Protein AF-0000000087407465 (afdb_homodimer)

Secondary structure (DSSP, 8-state):
---------EEEEEETTEEEEEETTT--EEEEE-HHHHHHHHHHHH---HHHHHHHHHHHHHHHHHHHHHHHH-SSSS--HHHHHHHHHHS-------/---------EEEEEETTEEEEEETTT--EEEEE-HHHHHHHHHHHH---HHHHHHHHHHHHHHHHHHHHHHHH-SSSS--HHHHHHHHHHS-------

Sequence (196 aa):
MIIMKEEKEFRLVLEGGNLKIVNCKTQETVCSFTIDELAEMIEFRYATPWNKSKDILEKLTYVLRDIEDAYKSSKDVFPNKEDIMREVKLRMHGSRKEMIIMKEEKEFRLVLEGGNLKIVNCKTQETVCSFTIDELAEMIEFRYATPWNKSKDILEKLTYVLRDIEDAYKSSKDVFPNKEDIMREVKLRMHGSRKE

Foldseek 3Di:
DPPPPPPFDWDWDDDPQKTFIAGPVVRDTPDIGHLQRVLVVCCVVPVDDSVVSSVVSVVVSVLVVQLVVLCVPDPDVDDDPVSSVVSSVPPPPPPPDD/DPPPPPPFDWDWDDDPQWTFIAGPPVRDTPDIGHLQRVLVVCCVVPVDDSVVSSVVSVVVSVLVVQLVVLCVPDPDVDDDPVSSVVSSVPPPPPPPDD

Solvent-accessible surface area (backbone atoms only — not comparable to full-atom values): 11114 Å² total; per-residue (Å²): 130,83,72,69,72,71,79,77,52,64,44,42,32,55,57,94,66,24,43,29,36,26,30,64,84,79,68,42,75,62,40,75,40,48,53,66,55,52,15,45,41,43,20,60,48,64,72,40,59,43,70,62,38,34,53,48,51,51,50,46,42,51,51,50,50,40,48,50,50,46,55,64,68,40,88,47,93,68,56,55,63,69,58,44,49,49,51,45,38,58,47,64,78,64,70,75,77,130,129,83,72,69,72,70,80,76,54,65,44,41,32,54,56,94,65,23,44,29,37,27,31,63,86,78,68,42,75,62,41,75,42,48,52,66,54,53,16,45,43,43,20,61,48,65,73,40,60,43,71,60,39,34,53,49,51,50,50,48,43,52,52,50,52,40,47,52,49,46,53,64,68,39,88,48,94,68,54,54,62,68,57,44,50,49,52,46,39,58,46,64,78,64,72,76,78,130

Organism: NCBI:txid2598455

Nearest PDB structures (foldseek):
  3dxe-assembly1_A  TM=8.080E-01  e=7.989E-01  Homo sapiens
  5v1u-assembly2_B  TM=4.794E-01  e=4.523E-01  Thermobaculum terrenum ATCC BAA-798
  5why-assembly2_B  TM=3.696E-01  e=1.601E+00  Acetivibrio thermocellus ATCC 27405
  5okz-assembly2_F  TM=4.047E-01  e=3.012E+00  Saccharomyces cerevisiae S288C
  8iuh-assembly1_V  TM=3.588E-01  e=2.340E+00  Homo sapiens

Structure (mmCIF, N/CA/C/O backbone):
data_AF-0000000087407465-model_v1
#
loop_
_entity.id
_entity.type
_entity.pdbx_description
1 polymer 'Uncharacterized protein'
#
loop_
_atom_site.group_PDB
_atom_site.id
_atom_site.type_symbol
_atom_site.label_atom_id
_atom_site.label_alt_id
_atom_site.label_comp_id
_atom_site.label_asym_id
_atom_site.label_entity_id
_atom_site.label_seq_id
_atom_site.pdbx_PDB_ins_code
_atom_site.Cartn_x
_atom_site.Cartn_y
_atom_site.Cartn_z
_atom_site.occupancy
_atom_site.B_iso_or_equiv
_atom_site.auth_seq_id
_atom_site.auth_comp_id
_atom_site.auth_asym_id
_atom_site.auth_atom_id
_atom_site.pdbx_PDB_model_num
ATOM 1 N N . MET A 1 1 ? -22.094 18.125 26.297 1 32.91 1 MET A N 1
ATOM 2 C CA . MET A 1 1 ? -22.516 17.25 25.203 1 32.91 1 MET A CA 1
ATOM 3 C C . MET A 1 1 ? -21.312 16.562 24.562 1 32.91 1 MET A C 1
ATOM 5 O O . MET A 1 1 ? -20.422 17.234 24.047 1 32.91 1 MET A O 1
ATOM 9 N N . ILE A 1 2 ? -20.938 15.367 25.047 1 40.06 2 ILE A N 1
ATOM 10 C CA . ILE A 1 2 ? -19.828 14.555 24.562 1 40.06 2 ILE A CA 1
ATOM 11 C C . ILE A 1 2 ? -19.984 14.289 23.062 1 40.06 2 ILE A C 1
ATOM 13 O O . ILE A 1 2 ? -20.953 13.656 22.641 1 40.06 2 ILE A O 1
ATOM 17 N N . ILE A 1 3 ? -19.734 15.227 22.266 1 43.56 3 ILE A N 1
ATOM 18 C CA . ILE A 1 3 ? -19.797 14.93 20.828 1 43.56 3 ILE A CA 1
ATOM 19 C C . ILE A 1 3 ? -19.047 13.625 20.547 1 43.56 3 ILE A C 1
ATOM 21 O O . ILE A 1 3 ? -17.859 13.508 20.812 1 43.56 3 ILE A O 1
ATOM 25 N N . MET A 1 4 ? -19.719 12.57 20.688 1 43.22 4 MET A N 1
ATOM 26 C CA . MET A 1 4 ? -19.203 11.258 20.312 1 43.22 4 MET A CA 1
ATOM 27 C C . MET A 1 4 ? -18.484 11.32 18.969 1 43.22 4 MET A C 1
ATOM 29 O O . MET A 1 4 ? -19.078 11.703 17.969 1 43.22 4 MET A O 1
ATOM 33 N N . LYS A 1 5 ? -17.219 11.844 19.016 1 53.16 5 LYS A N 1
ATOM 34 C CA . LYS A 1 5 ? -16.453 11.797 17.781 1 53.16 5 LYS A CA 1
ATOM 35 C C . LYS A 1 5 ? -16.781 10.547 16.969 1 53.16 5 LYS A C 1
ATOM 37 O O . LYS A 1 5 ? -16.719 9.43 17.5 1 53.16 5 LYS A O 1
ATOM 42 N N . GLU A 1 6 ? -17.812 10.602 16.188 1 59.75 6 GLU A N 1
ATOM 43 C CA . GLU A 1 6 ? -18.156 9.461 15.352 1 59.75 6 GLU A CA 1
ATOM 44 C C . GLU A 1 6 ? -16.891 8.797 14.789 1 59.75 6 GLU A C 1
ATOM 46 O O . GLU A 1 6 ? -15.977 9.477 14.328 1 59.75 6 GLU A O 1
ATOM 51 N N . GLU A 1 7 ? -16.578 7.684 15.297 1 69.69 7 GLU A N 1
ATOM 52 C CA . GLU A 1 7 ? -15.453 6.879 14.852 1 69.69 7 GLU A CA 1
ATOM 53 C C . GLU A 1 7 ? -15.391 6.816 13.328 1 69.69 7 GLU A C 1
ATOM 55 O O . GLU A 1 7 ? -16.375 6.496 12.672 1 69.69 7 GLU A O 1
ATOM 60 N N . LYS A 1 8 ? -14.453 7.582 12.758 1 81.88 8 LYS A N 1
ATOM 61 C CA . LYS A 1 8 ? -14.219 7.488 11.32 1 81.88 8 LYS A CA 1
ATOM 62 C C . LYS A 1 8 ? -13.773 6.086 10.93 1 81.88 8 LYS A C 1
ATOM 64 O O . LYS A 1 8 ? -12.797 5.559 11.469 1 81.88 8 LYS A O 1
ATOM 69 N N . GLU A 1 9 ? -14.656 5.367 10.219 1 87.12 9 GLU A N 1
ATOM 70 C CA . GLU A 1 9 ? -14.297 4.059 9.68 1 87.12 9 GLU A CA 1
ATOM 71 C C . GLU A 1 9 ? -13.758 4.18 8.258 1 87.12 9 GLU A C 1
ATOM 73 O O . GLU A 1 9 ? -14.445 4.688 7.363 1 87.12 9 GLU A O 1
ATOM 78 N N . PHE A 1 10 ? -12.562 3.848 8.18 1 90.81 10 PHE A N 1
ATOM 79 C CA . PHE A 1 10 ? -11.945 3.975 6.859 1 90.81 10 PHE A CA 1
ATOM 80 C C . PHE A 1 10 ? -11.008 2.807 6.586 1 90.81 10 PHE A C 1
ATOM 82 O O . PHE A 1 10 ? -10.727 2.006 7.477 1 90.81 10 PHE A O 1
ATOM 89 N N . ARG A 1 11 ? -10.57 2.678 5.316 1 92.31 11 ARG A N 1
ATOM 90 C CA . ARG A 1 11 ? -9.57 1.716 4.871 1 92.31 11 ARG A CA 1
ATOM 91 C C . ARG A 1 11 ? -8.57 2.367 3.924 1 92.31 11 ARG A C 1
ATOM 93 O O . ARG A 1 11 ? -8.914 3.301 3.195 1 92.31 11 ARG A O 1
ATOM 100 N N . LEU A 1 12 ? -7.379 1.864 4.062 1 95.38 12 LEU A N 1
ATOM 101 C CA . LEU A 1 12 ? -6.371 2.248 3.082 1 95.38 12 LEU A CA 1
ATOM 102 C C . LEU A 1 12 ? -6.344 1.267 1.915 1 95.38 12 LEU A C 1
ATOM 104 O O . LEU A 1 12 ? -6.051 0.084 2.1 1 95.38 12 LEU A O 1
ATOM 108 N N . VAL A 1 13 ? -6.664 1.802 0.712 1 95.44 13 VAL A N 1
ATOM 109 C CA . VAL A 1 13 ? -6.785 0.964 -0.476 1 95.44 13 VAL A CA 1
ATOM 110 C C . VAL A 1 13 ? -5.738 1.375 -1.508 1 95.44 13 VAL A C 1
ATOM 112 O O . VAL A 1 13 ? -5.527 2.566 -1.748 1 95.44 13 VAL A O 1
ATOM 115 N N . LEU A 1 14 ? -5.066 0.395 -2.014 1 95.38 14 LEU A N 1
ATOM 116 C CA . LEU A 1 14 ? -4.148 0.631 -3.125 1 95.38 14 LEU A CA 1
ATOM 117 C C . LEU A 1 14 ? -4.836 0.369 -4.461 1 95.38 14 LEU A C 1
ATOM 119 O O . LEU A 1 14 ? -5.262 -0.756 -4.734 1 95.38 14 LEU A O 1
ATOM 123 N N . GLU A 1 15 ? -4.953 1.441 -5.297 1 93.25 15 GLU A N 1
ATOM 124 C CA . GLU A 1 15 ? -5.652 1.358 -6.578 1 93.25 15 GLU A CA 1
ATOM 125 C C . GLU A 1 15 ? -5.016 2.277 -7.613 1 93.25 15 GLU A C 1
ATOM 127 O O . GLU A 1 15 ? -4.852 3.475 -7.375 1 93.25 15 GLU A O 1
ATOM 132 N N . GLY A 1 16 ? -4.613 1.693 -8.734 1 88.94 16 GLY A N 1
ATOM 133 C CA . GLY A 1 16 ? -4.082 2.494 -9.828 1 88.94 16 GLY A CA 1
ATOM 134 C C . GLY A 1 16 ? -2.766 3.166 -9.484 1 88.94 16 GLY A C 1
ATOM 135 O O . GLY A 1 16 ? -2.506 4.293 -9.914 1 88.94 16 GLY A O 1
ATOM 136 N N . GLY A 1 17 ? -2.039 2.58 -8.602 1 91 17 GLY A N 1
ATOM 137 C CA . GLY A 1 17 ? -0.75 3.145 -8.234 1 91 17 GLY A CA 1
ATOM 138 C C . GLY A 1 17 ? -0.855 4.23 -7.18 1 91 17 GLY A C 1
ATOM 139 O O . GLY A 1 17 ? 0.117 4.941 -6.918 1 91 17 GLY A O 1
ATOM 140 N N . ASN A 1 18 ? -2.023 4.387 -6.672 1 95.81 18 ASN A N 1
ATOM 141 C CA . ASN A 1 18 ? -2.252 5.383 -5.633 1 95.81 18 ASN A CA 1
ATOM 142 C C . ASN A 1 18 ? -2.77 4.742 -4.348 1 95.81 18 ASN A C 1
ATOM 144 O O . ASN A 1 18 ? -3.326 3.645 -4.375 1 95.81 18 ASN A O 1
ATOM 148 N N . LEU A 1 19 ? -2.482 5.445 -3.262 1 97.25 19 LEU A N 1
ATOM 149 C CA . LEU A 1 19 ? -3.096 5.102 -1.984 1 97.25 19 LEU A CA 1
ATOM 150 C C . LEU A 1 19 ? -4.355 5.922 -1.744 1 97.25 19 LEU A C 1
ATOM 152 O O . LEU A 1 19 ? -4.309 7.156 -1.75 1 97.25 19 LEU A O 1
ATOM 156 N N . LYS A 1 20 ? -5.43 5.25 -1.498 1 96.06 20 LYS A N 1
ATOM 157 C CA . LYS A 1 20 ? -6.695 5.93 -1.257 1 96.06 20 LYS A CA 1
ATOM 158 C C . LYS A 1 20 ? -7.207 5.656 0.155 1 96.06 20 LYS A C 1
ATOM 160 O O . LYS A 1 20 ? -7.141 4.523 0.636 1 96.06 20 LYS A O 1
ATOM 165 N N . ILE A 1 21 ? -7.609 6.684 0.801 1 94.62 21 ILE A N 1
ATOM 166 C CA . ILE A 1 21 ? -8.398 6.539 2.02 1 94.62 21 ILE A CA 1
ATOM 167 C C . ILE A 1 21 ? -9.883 6.445 1.668 1 94.62 21 ILE A C 1
ATOM 169 O O . ILE A 1 21 ? -10.453 7.387 1.112 1 94.62 21 ILE A O 1
ATOM 173 N N . VAL A 1 22 ? -10.461 5.336 2.01 1 93.31 22 VAL A N 1
ATOM 174 C CA . VAL A 1 22 ? -11.852 5.102 1.633 1 93.31 22 VAL A CA 1
ATOM 175 C C . VAL A 1 22 ? -12.719 5.012 2.887 1 93.31 22 VAL A C 1
ATOM 177 O O . VAL A 1 22 ? -12.398 4.266 3.816 1 93.31 22 VAL A O 1
ATOM 180 N N . ASN A 1 23 ? -13.781 5.82 2.873 1 90.31 23 ASN A N 1
ATOM 181 C CA . ASN A 1 23 ? -14.766 5.727 3.945 1 90.31 23 ASN A CA 1
ATOM 182 C C . ASN A 1 23 ? -15.523 4.402 3.895 1 90.31 23 ASN A C 1
ATOM 184 O O . ASN A 1 23 ? -16.078 4.035 2.855 1 90.31 23 ASN A O 1
ATOM 188 N N . CYS A 1 24 ? -15.562 3.748 5.012 1 87.88 24 CYS A N 1
ATOM 189 C CA . CYS A 1 24 ? -16.141 2.41 5.012 1 87.88 24 CYS A CA 1
ATOM 190 C C . CYS A 1 24 ? -17.656 2.475 4.883 1 87.88 24 CYS A C 1
ATOM 192 O O . CYS A 1 24 ? -18.281 1.554 4.352 1 87.88 24 CYS A O 1
ATOM 194 N N . LYS A 1 25 ? -18.281 3.527 5.301 1 85.94 25 LYS A N 1
ATOM 195 C CA . LYS A 1 25 ? -19.734 3.656 5.27 1 85.94 25 LYS A CA 1
ATOM 196 C C . LYS A 1 25 ? -20.219 4.078 3.883 1 85.94 25 LYS A C 1
ATOM 198 O O . LYS A 1 25 ? -21.109 3.453 3.316 1 85.94 25 LYS A O 1
ATOM 203 N N . THR A 1 26 ? -19.594 5.043 3.346 1 87.25 26 THR A N 1
ATOM 204 C CA . THR A 1 26 ? -20.078 5.598 2.084 1 87.25 26 THR A CA 1
ATOM 205 C C . THR A 1 26 ? -19.328 4.98 0.905 1 87.25 26 THR A C 1
ATOM 207 O O . THR A 1 26 ? -19.75 5.113 -0.245 1 87.25 26 THR A O 1
ATOM 210 N N . GLN A 1 27 ? -18.172 4.34 1.107 1 87.75 27 GLN A N 1
ATOM 211 C CA . GLN A 1 27 ? -17.297 3.744 0.097 1 87.75 27 GLN A CA 1
ATOM 212 C C . GLN A 1 27 ? -16.703 4.812 -0.812 1 87.75 27 GLN A C 1
ATOM 214 O O . GLN A 1 27 ? -16.203 4.508 -1.898 1 87.75 27 GLN A O 1
ATOM 219 N N . GLU A 1 28 ? -16.766 6.07 -0.278 1 90.5 28 GLU A N 1
ATOM 220 C CA . GLU A 1 28 ? -16.203 7.172 -1.046 1 90.5 28 GLU A CA 1
ATOM 221 C C . GLU A 1 28 ? -14.734 7.406 -0.682 1 90.5 28 GLU A C 1
ATOM 223 O O . GLU A 1 28 ? -14.344 7.258 0.479 1 90.5 28 GLU A O 1
ATOM 228 N N . THR A 1 29 ? -14.039 7.746 -1.746 1 92.56 29 THR A N 1
ATOM 229 C CA . THR A 1 29 ? -12.656 8.133 -1.516 1 92.56 29 THR A CA 1
ATOM 230 C C . THR A 1 29 ? -12.578 9.508 -0.864 1 92.56 29 THR A C 1
ATOM 232 O O . THR A 1 29 ? -13.109 10.484 -1.395 1 92.56 29 THR A O 1
ATOM 235 N N . VAL A 1 30 ? -11.891 9.578 0.254 1 89.12 30 VAL A N 1
ATOM 236 C CA . VAL A 1 30 ? -11.75 10.812 1.014 1 89.12 30 VAL A CA 1
ATOM 237 C C . VAL A 1 30 ? -10.484 11.547 0.582 1 89.12 30 VAL A C 1
ATOM 239 O O . VAL A 1 30 ? -10.469 12.773 0.473 1 89.12 30 VAL A O 1
ATOM 242 N N . CYS A 1 31 ? -9.438 10.773 0.387 1 92.25 31 CYS A N 1
ATOM 243 C CA . CYS A 1 31 ? -8.125 11.297 0.036 1 92.25 31 CYS A CA 1
ATOM 244 C C . CYS A 1 31 ? -7.32 10.273 -0.751 1 92.25 31 CYS A C 1
ATOM 246 O O . CYS A 1 31 ? -7.539 9.07 -0.614 1 92.25 31 CYS A O 1
ATOM 248 N N . SER A 1 32 ? -6.52 10.883 -1.633 1 95.75 32 SER A N 1
ATOM 249 C CA . SER A 1 32 ? -5.645 10.023 -2.424 1 95.75 32 SER A CA 1
ATOM 250 C C . SER A 1 32 ? -4.211 10.539 -2.414 1 95.75 32 SER A C 1
ATOM 252 O O . SER A 1 32 ? -3.977 11.742 -2.531 1 95.75 32 SER A O 1
ATOM 254 N N . PHE A 1 33 ? -3.287 9.633 -2.264 1 97.38 33 PHE A N 1
ATOM 255 C CA . PHE A 1 33 ? -1.87 9.977 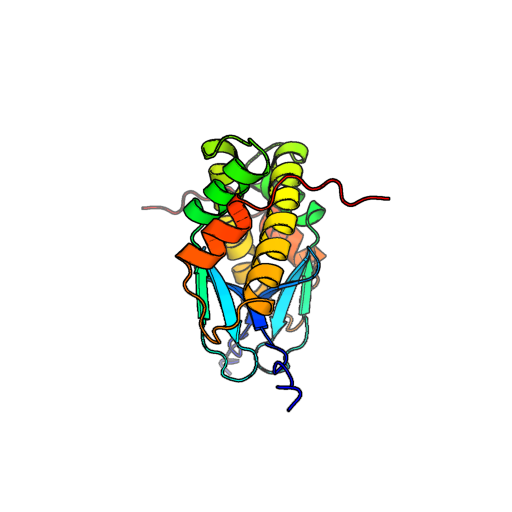-2.285 1 97.38 33 PHE A CA 1
ATOM 256 C C . PHE A 1 33 ? -1.162 9.281 -3.441 1 97.38 33 PHE A C 1
ATOM 258 O O . PHE A 1 33 ? -1.344 8.078 -3.658 1 97.38 33 PHE A O 1
ATOM 265 N N . THR A 1 34 ? -0.315 10.047 -4.148 1 97.56 34 THR A N 1
ATOM 266 C CA . THR A 1 34 ? 0.521 9.469 -5.195 1 97.56 34 THR A CA 1
ATOM 267 C C . THR A 1 34 ? 1.773 8.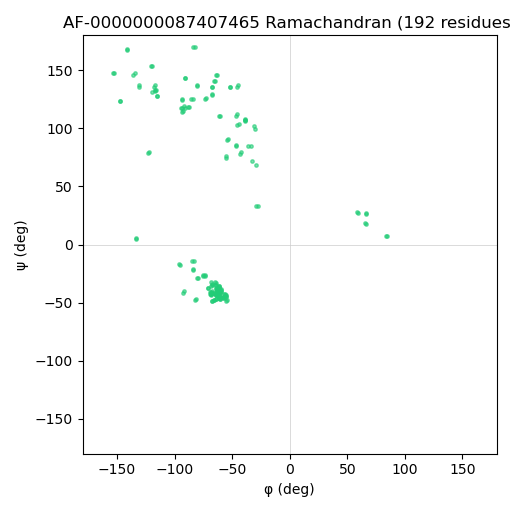828 -4.594 1 97.56 34 THR A C 1
ATOM 269 O O . THR A 1 34 ? 2.088 9.047 -3.424 1 97.56 34 THR A O 1
ATOM 272 N N . ILE A 1 35 ? 2.461 8.109 -5.461 1 97.06 35 ILE A N 1
ATOM 273 C CA . ILE A 1 35 ? 3.727 7.496 -5.066 1 97.06 35 ILE A CA 1
ATOM 274 C C . ILE A 1 35 ? 4.734 8.586 -4.711 1 97.06 35 ILE A C 1
ATOM 276 O O . ILE A 1 35 ? 5.512 8.438 -3.764 1 97.06 35 ILE A O 1
ATOM 280 N N . ASP A 1 36 ? 4.707 9.656 -5.449 1 97.56 36 ASP A N 1
ATOM 281 C CA . ASP A 1 36 ? 5.609 10.773 -5.199 1 97.56 36 ASP A CA 1
ATOM 282 C C . ASP A 1 36 ? 5.363 11.375 -3.816 1 97.56 36 ASP A C 1
ATOM 284 O O . ASP A 1 36 ? 6.312 11.695 -3.096 1 97.56 36 ASP A O 1
ATOM 288 N N . GLU A 1 37 ? 4.184 11.508 -3.477 1 97.69 37 GLU A N 1
ATOM 289 C CA . GLU A 1 37 ? 3.816 12.094 -2.189 1 97.69 37 GLU A CA 1
ATOM 290 C C . GLU A 1 37 ? 4.199 11.172 -1.034 1 97.69 37 GLU A C 1
ATOM 292 O O . GLU A 1 37 ? 4.668 11.633 0.006 1 97.69 37 GLU A O 1
ATOM 297 N N . LEU A 1 38 ? 3.977 9.914 -1.209 1 97.69 38 LEU A N 1
ATOM 298 C CA . LEU A 1 38 ? 4.383 8.953 -0.188 1 97.69 38 LEU A CA 1
ATOM 299 C C . LEU A 1 38 ? 5.898 8.969 -0.004 1 97.69 38 LEU A C 1
ATOM 301 O O . LEU A 1 38 ? 6.391 8.961 1.127 1 97.69 38 LEU A O 1
ATOM 305 N N . ALA A 1 39 ? 6.582 9.016 -1.14 1 97.75 39 ALA A N 1
ATOM 306 C CA . ALA A 1 39 ? 8.039 9.094 -1.086 1 97.75 39 ALA A CA 1
ATOM 307 C C . ALA A 1 39 ? 8.5 10.367 -0.377 1 97.75 39 ALA A C 1
ATOM 309 O O . ALA A 1 39 ? 9.461 10.344 0.39 1 97.75 39 ALA A O 1
ATOM 310 N N . GLU A 1 40 ? 7.824 11.391 -0.65 1 97.19 40 GLU A N 1
ATOM 311 C CA . GLU A 1 40 ? 8.125 12.656 0.013 1 97.19 40 GLU A CA 1
ATOM 312 C C . GLU A 1 40 ? 7.945 12.547 1.524 1 97.19 40 GLU A C 1
ATOM 314 O O . GLU A 1 40 ? 8.797 13 2.293 1 97.19 40 GLU A O 1
ATOM 319 N N . MET A 1 41 ? 6.891 11.953 1.987 1 96.5 41 MET A N 1
ATOM 320 C CA . MET A 1 41 ? 6.645 11.805 3.418 1 96.5 41 MET A CA 1
ATOM 321 C C . MET A 1 41 ? 7.707 10.922 4.066 1 96.5 41 MET A C 1
ATOM 323 O O . MET A 1 41 ? 8.148 11.203 5.184 1 96.5 41 MET A O 1
ATOM 327 N N . ILE A 1 42 ? 8.125 9.914 3.385 1 96.56 42 ILE A N 1
ATOM 328 C CA . ILE A 1 42 ? 9.188 9.055 3.891 1 96.56 42 ILE A CA 1
ATOM 329 C C . ILE A 1 42 ? 10.484 9.852 4.023 1 96.56 42 ILE A C 1
ATOM 331 O O . ILE A 1 42 ? 11.203 9.711 5.016 1 96.56 42 ILE A O 1
ATOM 335 N N . GLU A 1 43 ? 10.742 10.633 3.01 1 96.81 43 GLU A N 1
ATOM 336 C CA . GLU A 1 43 ? 11.945 11.461 3.043 1 96.81 43 GLU A CA 1
ATOM 337 C C . GLU A 1 43 ? 11.945 12.391 4.254 1 96.81 43 GLU A C 1
ATOM 339 O O . GLU A 1 43 ? 12.93 12.453 4.988 1 96.81 43 GLU A O 1
ATOM 344 N N . PHE A 1 44 ? 10.883 13 4.496 1 94.88 44 PHE A N 1
ATOM 345 C CA . PHE A 1 44 ? 10.789 13.969 5.586 1 94.88 44 PHE A CA 1
ATOM 346 C C . PHE A 1 44 ? 10.82 13.258 6.938 1 94.88 44 PHE A C 1
ATOM 348 O O . PHE A 1 44 ? 11.461 13.742 7.879 1 94.88 44 PHE A O 1
ATOM 355 N N . ARG A 1 45 ? 10.195 12.125 7.008 1 93.94 45 ARG A N 1
ATOM 356 C CA . ARG A 1 45 ? 10.062 11.438 8.289 1 93.94 45 ARG A CA 1
ATOM 357 C C . ARG A 1 45 ? 11.336 10.688 8.648 1 93.94 45 ARG A C 1
ATOM 359 O O . ARG A 1 45 ? 11.695 10.578 9.82 1 93.94 45 ARG A O 1
ATOM 366 N N . TYR A 1 46 ? 12.086 10.258 7.688 1 93.5 46 TYR A N 1
ATOM 367 C CA . TYR A 1 46 ? 13.164 9.328 7.996 1 93.5 46 TYR A CA 1
ATOM 368 C C . TYR A 1 46 ? 14.461 9.75 7.309 1 93.5 46 TYR A C 1
ATOM 370 O O . TYR A 1 46 ? 15.43 8.992 7.285 1 93.5 46 TYR A O 1
ATOM 378 N N . ALA A 1 47 ? 14.5 10.875 6.66 1 94 47 ALA A N 1
ATOM 379 C CA . ALA A 1 47 ? 15.688 11.383 5.977 1 94 47 ALA A CA 1
ATOM 380 C C . ALA A 1 47 ? 16.172 10.406 4.918 1 94 47 ALA A C 1
ATOM 382 O O . ALA A 1 47 ? 17.375 10.258 4.711 1 94 47 ALA A O 1
ATOM 383 N N . THR A 1 48 ? 15.234 9.617 4.371 1 95.44 48 THR A N 1
ATOM 384 C CA . THR A 1 48 ? 15.523 8.727 3.254 1 95.44 48 THR A CA 1
ATOM 385 C C . THR A 1 48 ? 15.391 9.469 1.924 1 95.44 48 THR A C 1
ATOM 387 O O . THR A 1 48 ? 14.367 10.109 1.663 1 95.44 48 THR A O 1
ATOM 390 N N . PRO A 1 49 ? 16.453 9.414 1.137 1 96.94 49 PRO A N 1
ATOM 391 C CA . PRO A 1 49 ? 16.359 10.148 -0.128 1 96.94 49 PRO A CA 1
ATOM 392 C C . PRO A 1 49 ? 15.109 9.797 -0.923 1 96.94 49 PRO A C 1
ATOM 394 O O . PRO A 1 49 ? 14.789 8.617 -1.096 1 96.94 49 PRO A O 1
ATOM 397 N N . TRP A 1 50 ? 14.469 10.758 -1.437 1 96.62 50 TRP A N 1
ATOM 398 C CA . TRP A 1 50 ? 13.203 10.656 -2.152 1 96.62 50 TRP A CA 1
ATOM 399 C C . TRP A 1 50 ? 13.312 9.664 -3.305 1 96.62 50 TRP A C 1
ATOM 401 O O . TRP A 1 50 ? 12.43 8.82 -3.488 1 96.62 50 TRP A O 1
ATOM 411 N N . ASN A 1 51 ? 14.359 9.719 -4.066 1 97.12 51 ASN A N 1
ATOM 412 C CA . ASN A 1 51 ? 14.523 8.875 -5.246 1 97.12 51 ASN A CA 1
ATOM 413 C C . ASN A 1 51 ? 14.602 7.398 -4.871 1 97.12 51 ASN A C 1
ATOM 415 O O . ASN A 1 51 ? 14.18 6.535 -5.641 1 97.12 51 ASN A O 1
ATOM 419 N N . LYS A 1 52 ? 15.164 7.133 -3.725 1 97.25 52 LYS A N 1
ATOM 420 C CA . LYS A 1 52 ? 15.25 5.75 -3.256 1 97.25 52 LYS A CA 1
ATOM 421 C C . LYS A 1 52 ? 13.875 5.191 -2.922 1 97.25 52 LYS A C 1
ATOM 423 O O . LYS A 1 52 ? 13.516 4.098 -3.357 1 97.25 52 LYS A O 1
ATOM 428 N N . SER A 1 53 ? 13.141 5.973 -2.16 1 97.75 53 SER A N 1
ATOM 429 C CA . SER A 1 53 ? 11.797 5.543 -1.786 1 97.75 53 SER A CA 1
ATOM 430 C C . SER A 1 53 ? 10.891 5.43 -3.01 1 97.75 53 SER A C 1
ATOM 432 O O . SER A 1 53 ? 10.141 4.461 -3.148 1 97.75 53 SER A O 1
ATOM 434 N N . LYS A 1 54 ? 10.977 6.383 -3.869 1 97.94 54 LYS A N 1
ATOM 435 C CA . LYS A 1 54 ? 10.141 6.383 -5.062 1 97.94 54 LYS A CA 1
ATOM 436 C C . LYS A 1 54 ? 10.398 5.148 -5.918 1 97.94 54 LYS A C 1
ATOM 438 O O . LYS A 1 54 ? 9.461 4.508 -6.398 1 97.94 54 LYS A O 1
ATOM 443 N N . ASP A 1 55 ? 11.625 4.848 -6.148 1 97.94 55 ASP A N 1
ATOM 444 C CA . ASP A 1 55 ? 12 3.689 -6.953 1 97.94 55 ASP A CA 1
ATOM 445 C C . ASP A 1 55 ? 11.367 2.414 -6.406 1 97.94 55 ASP A C 1
ATOM 447 O O . ASP A 1 55 ? 10.766 1.642 -7.16 1 97.94 55 ASP A O 1
ATOM 451 N N . ILE A 1 56 ? 11.484 2.223 -5.105 1 97.88 56 ILE A N 1
ATOM 452 C CA . ILE A 1 56 ? 10.977 1.008 -4.477 1 97.88 56 ILE A CA 1
ATOM 453 C C . ILE A 1 56 ? 9.453 0.999 -4.535 1 97.88 56 ILE A C 1
ATOM 455 O O . ILE A 1 56 ? 8.836 -0.04 -4.797 1 97.88 56 ILE A O 1
ATOM 459 N N . LEU A 1 57 ? 8.836 2.119 -4.309 1 97.94 57 LEU A N 1
ATOM 460 C CA . LEU A 1 57 ? 7.375 2.195 -4.32 1 97.94 57 LEU A CA 1
ATOM 461 C C . LEU A 1 57 ? 6.832 1.973 -5.727 1 97.94 57 LEU A C 1
ATOM 463 O O . LEU A 1 57 ? 5.754 1.396 -5.895 1 97.94 57 LEU A O 1
ATOM 467 N N . GLU A 1 58 ? 7.508 2.408 -6.719 1 97.5 58 GLU A N 1
ATOM 468 C CA . GLU A 1 58 ? 7.113 2.125 -8.094 1 97.5 58 GLU A CA 1
ATOM 469 C C . GLU A 1 58 ? 7.18 0.63 -8.391 1 97.5 58 GLU A C 1
ATOM 471 O O . GLU A 1 58 ? 6.25 0.065 -8.969 1 97.5 58 GLU A O 1
ATOM 476 N N . LYS A 1 59 ? 8.219 0.066 -8.023 1 96.69 59 LYS A N 1
ATOM 477 C CA . LYS A 1 59 ? 8.359 -1.376 -8.211 1 96.69 59 LYS A CA 1
ATOM 478 C C . LYS A 1 59 ? 7.262 -2.131 -7.461 1 96.69 59 LYS A C 1
ATOM 480 O O . LYS A 1 59 ? 6.734 -3.129 -7.957 1 96.69 59 LYS A O 1
ATOM 485 N N . LEU A 1 60 ? 6.957 -1.631 -6.242 1 97.19 60 LEU A N 1
ATOM 486 C CA . LEU A 1 60 ? 5.84 -2.215 -5.508 1 97.19 60 LEU A CA 1
ATOM 487 C C . LEU A 1 60 ? 4.559 -2.156 -6.332 1 97.19 60 LEU A C 1
ATOM 489 O O . LEU A 1 60 ? 3.814 -3.137 -6.398 1 97.19 60 LEU A O 1
ATOM 493 N N . THR A 1 61 ? 4.301 -1.053 -6.965 1 96.5 61 THR A N 1
ATOM 494 C CA . THR A 1 61 ? 3.092 -0.892 -7.766 1 96.5 61 THR A CA 1
ATOM 495 C C . THR A 1 61 ? 3.041 -1.928 -8.883 1 96.5 61 THR A C 1
ATOM 497 O O . THR A 1 61 ? 1.98 -2.484 -9.18 1 96.5 61 THR A O 1
ATOM 500 N N . TYR A 1 62 ? 4.148 -2.197 -9.461 1 95.88 62 TYR A N 1
ATOM 501 C CA . TYR A 1 62 ? 4.188 -3.195 -10.523 1 95.88 62 TYR A CA 1
ATOM 502 C C . TYR A 1 62 ? 3.922 -4.59 -9.969 1 95.88 62 TYR A C 1
ATOM 504 O O . TYR A 1 62 ? 3.186 -5.375 -10.57 1 95.88 62 TYR A O 1
ATOM 512 N N . VAL A 1 63 ? 4.516 -4.859 -8.906 1 96.19 63 VAL A N 1
ATOM 513 C CA . VAL A 1 63 ? 4.305 -6.152 -8.258 1 96.19 63 VAL A CA 1
ATOM 514 C C . VAL A 1 63 ? 2.834 -6.312 -7.887 1 96.19 63 VAL A C 1
ATOM 516 O O . VAL A 1 63 ? 2.258 -7.387 -8.055 1 96.19 63 VAL A O 1
ATOM 519 N N . LEU A 1 64 ? 2.227 -5.27 -7.383 1 96.06 64 LEU A N 1
ATOM 520 C CA . LEU A 1 64 ? 0.815 -5.309 -7.016 1 96.06 64 LEU A CA 1
ATOM 521 C C . LEU A 1 64 ? -0.059 -5.578 -8.234 1 96.06 64 LEU A C 1
ATOM 523 O O . LEU A 1 64 ? -1.034 -6.328 -8.156 1 96.06 64 LEU A O 1
ATOM 527 N N . ARG A 1 65 ? 0.285 -4.973 -9.305 1 94.62 65 ARG A N 1
ATOM 528 C CA . ARG A 1 65 ? -0.443 -5.242 -10.539 1 94.62 65 ARG A CA 1
ATOM 529 C C . ARG A 1 65 ? -0.315 -6.707 -10.938 1 94.62 65 ARG A C 1
ATOM 531 O O . ARG A 1 65 ? -1.287 -7.32 -11.383 1 94.62 65 ARG A O 1
ATOM 538 N N . ASP A 1 66 ? 0.872 -7.207 -10.781 1 94.44 66 ASP A N 1
ATOM 539 C CA . ASP A 1 66 ? 1.093 -8.617 -11.094 1 94.44 66 ASP A CA 1
ATOM 540 C C . ASP A 1 66 ? 0.266 -9.516 -10.172 1 94.44 66 ASP A C 1
ATOM 542 O O . ASP A 1 66 ? -0.266 -10.539 -10.609 1 94.44 66 ASP A O 1
ATOM 546 N N . ILE A 1 67 ? 0.194 -9.164 -8.906 1 94.62 67 ILE A N 1
ATOM 547 C CA . ILE A 1 67 ? -0.606 -9.914 -7.949 1 94.62 67 ILE A CA 1
ATOM 548 C C . ILE A 1 67 ? -2.074 -9.891 -8.367 1 94.62 67 ILE A C 1
ATOM 550 O O . ILE A 1 67 ? -2.742 -10.93 -8.375 1 94.62 67 ILE A O 1
ATOM 554 N N . GLU A 1 68 ? -2.562 -8.781 -8.719 1 92.81 68 GLU A N 1
ATOM 555 C CA . GLU A 1 68 ? -3.943 -8.648 -9.18 1 92.81 68 GLU A CA 1
ATOM 556 C C . GLU A 1 68 ? -4.207 -9.547 -10.391 1 92.81 68 GLU A C 1
ATOM 558 O O . GLU A 1 68 ? -5.215 -10.25 -10.438 1 92.81 68 GLU A O 1
ATOM 563 N N . ASP A 1 69 ? -3.287 -9.484 -11.273 1 92.5 69 ASP A N 1
ATOM 564 C CA . ASP A 1 69 ? -3.432 -10.273 -12.492 1 92.5 69 ASP A CA 1
ATOM 565 C C . ASP A 1 69 ? -3.434 -11.766 -12.172 1 92.5 69 ASP A C 1
ATOM 567 O O . ASP A 1 69 ? -4.23 -12.523 -12.734 1 92.5 69 ASP A O 1
ATOM 571 N N . ALA A 1 70 ? -2.535 -12.117 -11.289 1 91.12 70 ALA A N 1
ATOM 572 C CA . ALA A 1 70 ? -2.441 -13.523 -10.906 1 91.12 70 ALA A CA 1
ATOM 573 C C . ALA A 1 70 ? -3.729 -13.992 -10.234 1 91.12 70 ALA A C 1
ATOM 575 O O . ALA A 1 70 ? -4.207 -15.102 -10.5 1 91.12 70 ALA A O 1
ATOM 576 N N . TYR A 1 71 ? -4.254 -13.141 -9.406 1 90.19 71 TYR A N 1
ATOM 577 C CA . TYR A 1 71 ? -5.496 -13.484 -8.719 1 90.19 71 TYR A CA 1
ATOM 578 C C . TYR A 1 71 ? -6.652 -13.594 -9.703 1 90.19 71 TYR A C 1
ATOM 580 O O . TYR A 1 71 ? -7.418 -14.555 -9.664 1 90.19 71 TYR A O 1
ATOM 588 N N . LYS A 1 72 ? -6.777 -12.641 -10.555 1 88.62 72 LYS A N 1
ATOM 589 C CA . LYS A 1 72 ? -7.859 -12.594 -11.539 1 88.62 72 LYS A CA 1
ATOM 590 C C . LYS A 1 72 ? -7.805 -13.797 -12.469 1 88.62 72 LYS A C 1
ATOM 592 O O . LYS A 1 72 ? -8.844 -14.336 -12.859 1 88.62 72 LYS A O 1
ATOM 597 N N . SER A 1 73 ? -6.613 -14.172 -12.773 1 88.06 73 SER A N 1
ATOM 598 C CA . SER A 1 73 ? -6.438 -15.219 -13.773 1 88.06 73 SER A CA 1
ATOM 599 C C . SER A 1 73 ? -6.551 -16.609 -13.156 1 88.06 73 SER A C 1
ATOM 601 O O . SER A 1 73 ? -6.684 -17.609 -13.867 1 88.06 73 SER A O 1
ATOM 603 N N . SER A 1 74 ? -6.477 -16.578 -11.836 1 86.62 74 SER A N 1
ATOM 604 C CA . SER A 1 74 ? -6.551 -17.875 -11.164 1 86.62 74 SER A CA 1
ATOM 605 C C . SER A 1 74 ? -7.914 -18.531 -11.375 1 86.62 74 SER A C 1
ATOM 607 O O . SER A 1 74 ? -8.945 -17.859 -11.32 1 86.62 74 SER A O 1
ATOM 609 N N . LYS A 1 75 ? -7.93 -19.828 -11.578 1 83.5 75 LYS A N 1
ATOM 610 C CA . LYS A 1 75 ? -9.172 -20.578 -11.711 1 83.5 75 LYS A CA 1
ATOM 611 C C . LYS A 1 75 ? -9.844 -20.781 -10.359 1 83.5 75 LYS A C 1
ATOM 613 O O . LYS A 1 75 ? -11.07 -20.922 -10.281 1 83.5 75 LYS A O 1
ATOM 618 N N . ASP A 1 76 ? -8.961 -20.766 -9.359 1 82.31 76 ASP A N 1
ATOM 619 C CA . ASP A 1 76 ? -9.477 -20.953 -8.008 1 82.31 76 ASP A CA 1
ATOM 620 C C . ASP A 1 76 ? -10.055 -19.656 -7.461 1 82.31 76 ASP A C 1
ATOM 622 O O . ASP A 1 76 ? -9.484 -18.578 -7.664 1 82.31 76 ASP A O 1
ATOM 626 N N . VAL A 1 77 ? -11.172 -19.766 -6.832 1 75.12 77 VAL A N 1
ATOM 627 C CA . VAL A 1 77 ? -11.789 -18.609 -6.195 1 75.12 77 VAL A CA 1
ATOM 628 C C . VAL A 1 77 ? -10.898 -18.109 -5.062 1 75.12 77 VAL A C 1
ATOM 630 O O . VAL A 1 77 ? -10.797 -16.891 -4.836 1 75.12 77 VAL A O 1
ATOM 633 N N . PHE A 1 78 ? -10.258 -19.062 -4.41 1 80.31 78 PHE A N 1
ATOM 634 C CA . PHE A 1 78 ? -9.344 -18.734 -3.328 1 80.31 78 PHE A CA 1
ATOM 635 C C . PHE A 1 78 ? -7.953 -19.297 -3.607 1 80.31 78 PHE A C 1
ATOM 637 O O . PHE A 1 78 ? -7.598 -20.359 -3.104 1 80.31 78 PHE A O 1
ATOM 644 N N . PRO A 1 79 ? -7.281 -18.547 -4.469 1 85.25 79 PRO A N 1
ATOM 645 C CA . PRO A 1 79 ? -5.949 -19.047 -4.809 1 85.25 79 PRO A CA 1
ATOM 646 C C . PRO A 1 79 ? -5.008 -19.094 -3.607 1 85.25 79 PRO A C 1
ATOM 648 O O . PRO A 1 79 ? -5.105 -18.25 -2.709 1 85.25 79 PRO A O 1
ATOM 651 N N . ASN A 1 80 ? -4.188 -20.141 -3.727 1 90.19 80 ASN A N 1
ATOM 652 C CA . ASN A 1 80 ? -3.133 -20.266 -2.727 1 90.19 80 ASN A CA 1
ATOM 653 C C . ASN A 1 80 ? -2.107 -19.141 -2.85 1 90.19 80 ASN A C 1
ATOM 655 O O . ASN A 1 80 ? -1.701 -18.781 -3.957 1 90.19 80 ASN A O 1
ATOM 659 N N . LYS A 1 81 ? -1.788 -18.641 -1.704 1 93.44 81 LYS A N 1
ATOM 660 C CA . LYS A 1 81 ? -0.831 -17.531 -1.667 1 93.44 81 LYS A CA 1
ATOM 661 C C . LYS A 1 81 ? 0.483 -17.922 -2.336 1 93.44 81 LYS A C 1
ATOM 663 O O . LYS A 1 81 ? 1.068 -17.141 -3.078 1 93.44 81 LYS A O 1
ATOM 668 N N . GLU A 1 82 ? 0.976 -19.125 -2.074 1 92.94 82 GLU A N 1
ATOM 669 C CA . GLU A 1 82 ? 2.244 -19.594 -2.617 1 92.94 82 GLU A CA 1
ATOM 670 C C . GLU A 1 82 ? 2.207 -19.641 -4.141 1 92.94 82 GLU A C 1
ATOM 672 O O . GLU A 1 82 ? 3.205 -19.344 -4.801 1 92.94 82 GLU A O 1
ATOM 677 N N . ASP A 1 83 ? 1.082 -19.984 -4.633 1 91.69 83 ASP A N 1
ATOM 678 C CA . ASP A 1 83 ? 0.943 -20.031 -6.086 1 91.69 83 ASP A CA 1
ATOM 679 C C . ASP A 1 83 ? 0.995 -18.625 -6.691 1 91.69 83 ASP A C 1
ATOM 681 O O . ASP A 1 83 ? 1.637 -18.406 -7.723 1 91.69 83 ASP A O 1
ATOM 685 N N . ILE A 1 84 ? 0.31 -17.688 -6.027 1 93 84 ILE A N 1
ATOM 686 C CA . ILE A 1 84 ? 0.323 -16.312 -6.496 1 93 84 ILE A CA 1
ATOM 687 C C . ILE A 1 84 ? 1.748 -15.766 -6.461 1 93 84 ILE A C 1
ATOM 689 O O . ILE A 1 84 ? 2.217 -15.164 -7.43 1 93 84 ILE A O 1
ATOM 693 N N . MET A 1 85 ? 2.398 -16.047 -5.387 1 94.62 85 MET A N 1
ATOM 694 C CA . MET A 1 85 ? 3.77 -15.57 -5.246 1 94.62 85 MET A CA 1
ATOM 695 C C . MET A 1 85 ? 4.672 -16.156 -6.324 1 94.62 85 MET A C 1
ATOM 697 O O . MET A 1 85 ? 5.496 -15.453 -6.906 1 94.62 85 MET A O 1
ATOM 701 N N . ARG A 1 86 ? 4.512 -17.391 -6.57 1 92.56 86 ARG A N 1
ATOM 702 C CA . ARG A 1 86 ? 5.316 -18.062 -7.586 1 92.56 86 ARG A CA 1
ATOM 703 C C . ARG A 1 86 ? 5.078 -17.438 -8.961 1 92.56 86 ARG A C 1
ATOM 705 O O . ARG A 1 86 ? 6.027 -17.188 -9.711 1 92.56 86 ARG A O 1
ATOM 712 N N . GLU A 1 87 ? 3.82 -17.219 -9.227 1 91.31 87 GLU A N 1
ATOM 713 C CA . GLU A 1 87 ? 3.482 -16.625 -10.523 1 91.31 87 GLU A CA 1
ATOM 714 C C . GLU A 1 87 ? 4.098 -15.234 -10.672 1 91.31 87 GLU A C 1
ATOM 716 O O . GLU A 1 87 ? 4.613 -14.891 -11.734 1 91.31 87 GLU A O 1
ATOM 721 N N . VAL A 1 88 ? 4.035 -14.469 -9.641 1 93.5 88 VAL A N 1
ATOM 722 C CA . VAL A 1 88 ? 4.559 -13.102 -9.664 1 93.5 88 VAL A CA 1
ATOM 723 C C . VAL A 1 88 ? 6.078 -13.133 -9.812 1 93.5 88 VAL A C 1
ATOM 725 O O . VAL A 1 88 ? 6.648 -12.391 -10.617 1 93.5 88 VAL A O 1
ATOM 728 N N . LYS A 1 89 ? 6.707 -14.031 -9.109 1 92.5 89 LYS A N 1
ATOM 729 C CA . LYS A 1 89 ? 8.164 -14.125 -9.133 1 92.5 89 LYS A CA 1
ATOM 730 C C . LYS A 1 89 ? 8.664 -14.586 -10.5 1 92.5 89 LYS A C 1
ATOM 732 O O . LYS A 1 89 ? 9.719 -14.156 -10.961 1 92.5 89 LYS A O 1
ATOM 737 N N . LEU A 1 90 ? 7.887 -15.406 -11.102 1 86.25 90 LEU A N 1
ATOM 738 C CA . LEU A 1 90 ? 8.305 -15.992 -12.367 1 86.25 90 LEU A CA 1
ATOM 739 C C . LEU A 1 90 ? 7.984 -15.047 -13.531 1 86.25 90 LEU A C 1
ATOM 741 O O . LEU A 1 90 ? 8.477 -15.242 -14.641 1 86.25 90 LEU A O 1
ATOM 745 N N . ARG A 1 91 ? 7.059 -14.18 -13.281 1 77.31 91 ARG A N 1
ATOM 746 C CA . ARG A 1 91 ? 6.73 -13.266 -14.367 1 77.31 91 ARG A CA 1
ATOM 747 C C . ARG A 1 91 ? 7.98 -12.562 -14.883 1 77.31 91 ARG A C 1
ATOM 749 O O . ARG A 1 91 ? 8.812 -12.102 -14.102 1 77.31 91 ARG A O 1
ATOM 756 N N . MET A 1 92 ? 8.594 -13.195 -15.891 1 58.66 92 MET A N 1
ATOM 757 C CA . MET A 1 92 ? 9.773 -12.617 -16.516 1 58.66 92 MET A CA 1
ATOM 758 C C . MET A 1 92 ? 9.57 -11.133 -16.797 1 58.66 92 MET A C 1
ATOM 760 O O . MET A 1 92 ? 8.43 -10.672 -16.938 1 58.66 92 MET A O 1
ATOM 764 N N . HIS A 1 93 ? 10.648 -10.227 -16.469 1 52.78 93 HIS A N 1
ATOM 765 C CA . HIS A 1 93 ? 10.719 -8.844 -16.938 1 52.78 93 HIS A CA 1
ATOM 766 C C . HIS A 1 93 ? 9.992 -8.672 -18.266 1 52.78 93 HIS A C 1
ATOM 768 O O . HIS A 1 93 ? 10.562 -8.938 -19.328 1 52.78 93 HIS A O 1
ATOM 774 N N . GLY A 1 94 ? 9.016 -9.258 -18.625 1 40.41 94 GLY A N 1
ATOM 775 C CA . GLY A 1 94 ? 8.531 -9 -19.969 1 40.41 94 GLY A CA 1
ATOM 776 C C . GLY A 1 94 ? 8.477 -7.523 -20.312 1 40.41 94 GLY A C 1
ATOM 777 O O . GLY A 1 94 ? 8.305 -6.68 -19.438 1 40.41 94 GLY A O 1
ATOM 778 N N . SER A 1 95 ? 9.328 -7.09 -21.25 1 38.06 95 SER A N 1
ATOM 779 C CA . SER A 1 95 ? 9.242 -5.895 -22.078 1 38.06 95 SER A CA 1
ATOM 780 C C . SER A 1 95 ? 7.793 -5.539 -22.391 1 38.06 95 SER A C 1
ATOM 782 O O . SER A 1 95 ? 7.051 -6.359 -22.938 1 38.06 95 SER A O 1
ATOM 784 N N . ARG A 1 96 ? 6.926 -5.027 -21.484 1 37.62 96 ARG A N 1
ATOM 785 C CA . ARG A 1 96 ? 5.805 -4.5 -22.25 1 37.62 96 ARG A CA 1
ATOM 786 C C . ARG A 1 96 ? 6.258 -4.023 -23.625 1 37.62 96 ARG A C 1
ATOM 788 O O . ARG A 1 96 ? 7.18 -3.211 -23.734 1 37.62 96 ARG A O 1
ATOM 795 N N . LYS A 1 97 ? 6.086 -4.781 -24.703 1 32.06 97 LYS A N 1
ATOM 796 C CA . LYS A 1 97 ? 6.113 -4.266 -26.062 1 32.06 97 LYS A CA 1
ATOM 797 C C . LYS A 1 97 ? 5.43 -2.902 -26.156 1 32.06 97 LYS A C 1
ATOM 799 O O . LYS A 1 97 ? 4.293 -2.744 -25.703 1 32.06 97 LYS A O 1
ATOM 804 N N . GLU A 1 98 ? 6.148 -1.598 -26.359 1 24.95 98 GLU A N 1
ATOM 805 C CA . GLU A 1 98 ? 5.547 -0.552 -27.172 1 24.95 98 GLU A CA 1
ATOM 806 C C . GLU A 1 98 ? 4.82 -1.146 -28.375 1 24.95 98 GLU A C 1
ATOM 808 O O . GLU A 1 98 ? 5.332 -2.064 -29.031 1 24.95 98 GLU A O 1
ATOM 813 N N . MET B 1 1 ? -20.547 -24.422 -22.984 1 33.66 1 MET B N 1
ATOM 814 C CA . MET B 1 1 ? -21.016 -23.609 -21.859 1 33.66 1 MET B CA 1
ATOM 815 C C . MET B 1 1 ? -19.938 -22.609 -21.422 1 33.66 1 MET B C 1
ATOM 817 O O . MET B 1 1 ? -18.844 -23 -21.047 1 33.66 1 MET B O 1
ATOM 821 N N . ILE B 1 2 ? -19.953 -21.359 -21.938 1 40.31 2 ILE B N 1
ATOM 822 C CA . ILE B 1 2 ? -19.031 -20.266 -21.641 1 40.31 2 ILE B CA 1
ATOM 823 C C . ILE B 1 2 ? -19 -20 -20.141 1 40.31 2 ILE B C 1
ATOM 825 O O . ILE B 1 2 ? -20.016 -19.625 -19.547 1 40.31 2 ILE B O 1
ATOM 829 N N . ILE B 1 3 ? -18.359 -20.812 -19.406 1 44.59 3 ILE B N 1
ATOM 830 C CA . ILE B 1 3 ? -18.266 -20.516 -17.984 1 44.59 3 ILE B CA 1
ATOM 831 C C . ILE B 1 3 ? -17.891 -19.047 -17.781 1 44.59 3 ILE B C 1
ATOM 833 O O . ILE B 1 3 ? -16.844 -18.594 -18.25 1 44.59 3 ILE B O 1
ATOM 837 N N . MET B 1 4 ? -18.859 -18.234 -17.797 1 44.16 4 MET B N 1
ATOM 838 C CA . MET B 1 4 ? -18.672 -16.812 -17.484 1 44.16 4 MET B CA 1
ATOM 839 C C . MET B 1 4 ? -17.75 -16.641 -16.297 1 44.16 4 MET B C 1
ATOM 841 O O . MET B 1 4 ? -18.016 -17.141 -15.203 1 44.16 4 MET B O 1
ATOM 845 N N . LYS B 1 5 ? -16.422 -16.766 -16.578 1 53.41 5 LYS B N 1
ATOM 846 C CA . LYS B 1 5 ? -15.484 -16.484 -15.492 1 53.41 5 LYS B CA 1
ATOM 847 C C . LYS B 1 5 ? -15.992 -15.344 -14.617 1 53.41 5 LYS B C 1
ATOM 849 O O . LYS B 1 5 ? -16.328 -14.266 -15.117 1 53.41 5 LYS B O 1
ATOM 854 N N . GLU B 1 6 ? -16.812 -15.656 -13.672 1 59.81 6 GLU B N 1
ATOM 855 C CA . GLU B 1 6 ? -17.281 -14.625 -12.758 1 59.81 6 GLU B CA 1
ATOM 856 C C . GLU B 1 6 ? -16.172 -13.648 -12.406 1 59.81 6 GLU B C 1
ATOM 858 O O . GLU B 1 6 ? -15.047 -14.055 -12.117 1 59.81 6 GLU B O 1
ATOM 863 N N . GLU B 1 7 ? -16.25 -12.5 -12.922 1 70.62 7 GLU B N 1
ATOM 864 C CA . GLU B 1 7 ? -15.312 -11.422 -12.648 1 70.62 7 GLU B CA 1
ATOM 865 C C . GLU B 1 7 ? -15.023 -11.297 -11.156 1 70.62 7 GLU B C 1
ATOM 867 O O . GLU B 1 7 ? -15.945 -11.211 -10.344 1 70.62 7 GLU B O 1
ATOM 872 N N . LYS B 1 8 ? -13.844 -11.797 -10.758 1 81.94 8 LYS B N 1
ATOM 873 C CA . LYS B 1 8 ? -13.406 -11.602 -9.375 1 81.94 8 LYS B CA 1
ATOM 874 C C . LYS B 1 8 ? -13.273 -10.125 -9.039 1 81.94 8 LYS B C 1
ATOM 876 O O . LYS B 1 8 ? -12.562 -9.391 -9.727 1 81.94 8 LYS B O 1
ATOM 881 N N . GLU B 1 9 ? -14.172 -9.633 -8.172 1 87.25 9 GLU B N 1
ATOM 882 C CA . GLU B 1 9 ? -14.078 -8.266 -7.672 1 87.25 9 GLU B CA 1
ATOM 883 C C . GLU B 1 9 ? -13.312 -8.211 -6.352 1 87.25 9 GLU B C 1
ATOM 885 O O . GLU B 1 9 ? -13.719 -8.836 -5.371 1 87.25 9 GLU B O 1
ATOM 890 N N . PHE B 1 10 ? -12.242 -7.602 -6.441 1 90.75 10 PHE B N 1
ATOM 891 C CA . PHE B 1 10 ? -11.43 -7.535 -5.234 1 90.75 10 PHE B CA 1
ATOM 892 C C . PHE B 1 10 ? -10.773 -6.164 -5.098 1 90.75 10 PHE B C 1
ATOM 894 O O . PHE B 1 10 ? -10.836 -5.348 -6.02 1 90.75 10 PHE B O 1
ATOM 901 N N . ARG B 1 11 ? -10.219 -5.883 -3.91 1 92.38 11 ARG B N 1
ATOM 902 C CA . ARG B 1 11 ? -9.43 -4.688 -3.615 1 92.38 11 ARG B CA 1
ATOM 903 C C . ARG B 1 11 ? -8.164 -5.043 -2.84 1 92.38 11 ARG B C 1
ATOM 905 O O . ARG B 1 11 ? -8.148 -6.02 -2.088 1 92.38 11 ARG B O 1
ATOM 912 N N . LEU B 1 12 ? -7.176 -4.254 -3.133 1 95.56 12 LEU B N 1
ATOM 913 C CA . LEU B 1 12 ? -5.961 -4.348 -2.328 1 95.56 12 LEU B CA 1
ATOM 914 C C . LEU B 1 12 ? -6.004 -3.365 -1.163 1 95.56 12 LEU B C 1
ATOM 916 O O . LEU B 1 12 ? -6.074 -2.15 -1.371 1 95.56 12 LEU B O 1
ATOM 920 N N . VAL B 1 13 ? -5.953 -3.936 0.068 1 95.38 13 VAL B N 1
ATOM 921 C CA . VAL B 1 13 ? -6.094 -3.127 1.274 1 95.38 13 VAL B CA 1
ATOM 922 C C . VAL B 1 13 ? -4.832 -3.25 2.127 1 95.38 13 VAL B C 1
ATOM 924 O O . VAL B 1 13 ? -4.309 -4.352 2.316 1 95.38 13 VAL B O 1
ATOM 927 N N . LEU B 1 14 ? -4.355 -2.135 2.52 1 95.31 14 LEU B N 1
ATOM 928 C CA . LEU B 1 14 ? -3.254 -2.121 3.477 1 95.31 14 LEU B CA 1
ATOM 929 C C . LEU B 1 14 ? -3.775 -2.008 4.906 1 95.31 14 LEU B C 1
ATOM 931 O O . LEU B 1 14 ? -4.414 -1.015 5.262 1 95.31 14 LEU B O 1
ATOM 935 N N . GLU B 1 15 ? -3.49 -3.049 5.727 1 92.94 15 GLU B N 1
ATOM 936 C CA . GLU B 1 15 ? -3.99 -3.115 7.098 1 92.94 15 GLU B CA 1
ATOM 937 C C . GLU B 1 15 ? -2.998 -3.83 8.008 1 92.94 15 GLU B C 1
ATOM 939 O O . GLU B 1 15 ? -2.586 -4.957 7.727 1 92.94 15 GLU B O 1
ATOM 944 N N . GLY B 1 16 ? -2.598 -3.152 9.062 1 88.88 16 GLY B N 1
ATOM 945 C CA . GLY B 1 16 ? -1.73 -3.777 10.047 1 88.88 16 GLY B CA 1
ATOM 946 C C . GLY B 1 16 ? -0.353 -4.109 9.508 1 88.88 16 GLY B C 1
ATOM 947 O O . GLY B 1 16 ? 0.237 -5.125 9.875 1 88.88 16 GLY B O 1
ATOM 948 N N . GLY B 1 17 ? 0.058 -3.379 8.531 1 91.12 17 GLY B N 1
ATOM 949 C CA . GLY B 1 17 ? 1.377 -3.617 7.965 1 91.12 17 GLY B CA 1
ATOM 950 C C . GLY B 1 17 ? 1.391 -4.719 6.922 1 91.12 17 GLY B C 1
ATOM 951 O O . GLY B 1 17 ? 2.459 -5.168 6.5 1 91.12 17 GLY B O 1
ATOM 952 N N . ASN B 1 18 ? 0.237 -5.176 6.594 1 95.81 18 ASN B N 1
ATOM 953 C CA . ASN B 1 18 ? 0.106 -6.215 5.578 1 95.81 18 ASN B CA 1
ATOM 954 C C . ASN B 1 18 ? -0.739 -5.742 4.398 1 95.81 18 ASN B C 1
ATOM 956 O O . ASN B 1 18 ? -1.534 -4.809 4.531 1 95.81 18 ASN B O 1
ATOM 960 N N . LEU B 1 19 ? -0.455 -6.367 3.266 1 97.25 19 LEU B N 1
ATOM 961 C CA . LEU B 1 19 ? -1.323 -6.203 2.104 1 97.25 19 LEU B CA 1
ATOM 962 C C . LEU B 1 19 ? -2.365 -7.316 2.043 1 97.25 19 LEU B C 1
ATOM 964 O O . LEU B 1 19 ? -2.016 -8.5 2.008 1 97.25 19 LEU B O 1
ATOM 968 N N . LYS B 1 20 ? -3.588 -6.93 1.995 1 96.06 20 LYS B N 1
ATOM 969 C CA . LYS B 1 20 ? -4.676 -7.906 1.942 1 96.06 20 LYS B CA 1
ATOM 970 C C . LYS B 1 20 ? -5.449 -7.797 0.631 1 96.06 20 LYS B C 1
ATOM 972 O O . LYS B 1 20 ? -5.727 -6.691 0.16 1 96.06 20 LYS B O 1
ATOM 977 N N . ILE B 1 21 ? -5.68 -8.914 0.038 1 94.62 21 ILE B N 1
ATOM 978 C CA . ILE B 1 21 ? -6.648 -8.992 -1.047 1 94.62 21 ILE B CA 1
ATOM 979 C C . ILE B 1 21 ? -8.039 -9.273 -0.477 1 94.62 21 ILE B C 1
ATOM 981 O O . ILE B 1 21 ? -8.266 -10.32 0.134 1 94.62 21 ILE B O 1
ATOM 985 N N . VAL B 1 22 ? -8.938 -8.352 -0.694 1 93.38 22 VAL B N 1
ATOM 986 C CA . VAL B 1 22 ? -10.266 -8.453 -0.099 1 93.38 22 VAL B CA 1
ATOM 987 C C . VAL B 1 22 ? -11.312 -8.609 -1.198 1 93.38 22 VAL B C 1
ATOM 989 O O . VAL B 1 22 ? -11.336 -7.828 -2.154 1 93.38 22 VAL B O 1
ATOM 992 N N . ASN B 1 23 ? -12.117 -9.641 -1.036 1 90.69 23 ASN B N 1
ATOM 993 C CA . ASN B 1 23 ? -13.25 -9.812 -1.937 1 90.69 23 ASN B CA 1
ATOM 994 C C . ASN B 1 23 ? -14.289 -8.711 -1.748 1 90.69 23 ASN B C 1
ATOM 996 O O . ASN B 1 23 ? -14.742 -8.461 -0.629 1 90.69 23 ASN B O 1
ATOM 1000 N N . CYS B 1 24 ? -14.656 -8.125 -2.834 1 88.12 24 CYS B N 1
ATOM 1001 C CA . CYS B 1 24 ? -15.539 -6.969 -2.729 1 88.12 24 CYS B CA 1
ATOM 1002 C C . CYS B 1 24 ? -16.953 -7.395 -2.359 1 88.12 24 CYS B C 1
ATOM 1004 O O . CYS B 1 24 ? -17.688 -6.637 -1.724 1 88.12 24 CYS B O 1
ATOM 1006 N N . LYS B 1 25 ? -17.344 -8.594 -2.688 1 86.38 25 LYS B N 1
ATOM 1007 C CA . LYS B 1 25 ? -18.703 -9.07 -2.424 1 86.38 25 LYS B CA 1
ATOM 1008 C C . LYS B 1 25 ? -18.844 -9.562 -0.987 1 86.38 25 LYS B C 1
ATOM 1010 O O . LYS B 1 25 ? -19.766 -9.164 -0.273 1 86.38 25 LYS B O 1
ATOM 1015 N N . THR B 1 26 ? -17.938 -10.336 -0.568 1 87.44 26 THR B N 1
ATOM 1016 C CA . THR B 1 26 ? -18.047 -10.961 0.743 1 87.44 26 THR B CA 1
ATOM 1017 C C . THR B 1 26 ? -17.297 -10.156 1.799 1 87.44 26 THR B C 1
ATOM 1019 O O . THR B 1 26 ? -17.5 -10.359 2.998 1 87.44 26 THR B O 1
ATOM 1022 N N . GLN B 1 27 ? -16.375 -9.25 1.426 1 87.94 27 GLN B N 1
ATOM 1023 C CA . GLN B 1 27 ? -15.531 -8.438 2.297 1 87.94 27 GLN B CA 1
ATOM 1024 C C . GLN B 1 27 ? -14.547 -9.305 3.08 1 87.94 27 GLN B C 1
ATOM 1026 O O . GLN B 1 27 ? -13.969 -8.852 4.07 1 87.94 27 GLN B O 1
ATOM 1031 N N . GLU B 1 28 ? -14.391 -10.531 2.553 1 90.62 28 GLU B N 1
ATOM 1032 C CA . GLU B 1 28 ? -13.461 -11.445 3.203 1 90.62 28 GLU B CA 1
ATOM 1033 C C . GLU B 1 28 ? -12.062 -11.328 2.604 1 90.62 28 GLU B C 1
ATOM 1035 O O . GLU B 1 28 ? -11.914 -11.109 1.398 1 90.62 28 GLU B O 1
ATOM 1040 N N . THR B 1 29 ? -11.156 -11.469 3.535 1 92.56 29 THR B N 1
ATOM 1041 C CA . THR B 1 29 ? -9.773 -11.508 3.076 1 92.56 29 THR B CA 1
ATOM 1042 C C . THR B 1 29 ? -9.461 -12.828 2.391 1 92.56 29 THR B C 1
ATOM 1044 O O . THR B 1 29 ? -9.656 -13.898 2.977 1 92.56 29 THR B O 1
ATOM 1047 N N . VAL B 1 30 ? -8.977 -12.758 1.173 1 89.06 30 VAL B N 1
ATOM 1048 C CA . VAL B 1 30 ? -8.656 -13.938 0.373 1 89.06 30 VAL B CA 1
ATOM 1049 C C . VAL B 1 30 ? -7.191 -14.32 0.582 1 89.06 30 VAL B C 1
ATOM 1051 O O . VAL B 1 30 ? -6.859 -15.508 0.656 1 89.06 30 VAL B O 1
ATOM 1054 N N . CYS B 1 31 ? -6.367 -13.312 0.639 1 92.25 31 CYS B N 1
ATOM 1055 C CA . CYS B 1 31 ? -4.926 -13.492 0.77 1 92.25 31 CYS B CA 1
ATOM 1056 C C . CYS B 1 31 ? -4.285 -12.281 1.445 1 92.25 31 CYS B C 1
ATOM 1058 O O . CYS B 1 31 ? -4.816 -11.172 1.374 1 92.25 31 CYS B O 1
ATOM 1060 N N . SER B 1 32 ? -3.227 -12.656 2.184 1 95.81 32 SER B N 1
ATOM 1061 C CA . SER B 1 32 ? -2.48 -11.602 2.85 1 95.81 32 SER B CA 1
ATOM 1062 C C . SER B 1 32 ? -0.981 -11.742 2.609 1 95.81 32 SER B C 1
ATOM 1064 O O . SER B 1 32 ? -0.443 -12.852 2.662 1 95.81 32 SER B O 1
ATOM 1066 N N . PHE B 1 33 ? -0.355 -10.641 2.32 1 97.38 33 PHE B N 1
ATOM 1067 C CA . PHE B 1 33 ? 1.089 -10.625 2.117 1 97.38 33 PHE B CA 1
ATOM 1068 C C . PHE B 1 33 ? 1.772 -9.758 3.164 1 97.38 33 PHE B C 1
ATOM 1070 O O . PHE B 1 33 ? 1.333 -8.633 3.432 1 97.38 33 PHE B O 1
ATOM 1077 N N . THR B 1 34 ? 2.893 -10.266 3.691 1 97.56 34 THR B N 1
ATOM 1078 C CA . THR B 1 34 ? 3.709 -9.477 4.605 1 97.56 34 THR B CA 1
ATOM 1079 C C . THR B 1 34 ? 4.656 -8.562 3.834 1 97.56 34 THR B C 1
ATOM 1081 O O . THR B 1 34 ? 4.832 -8.719 2.625 1 97.56 34 THR B O 1
ATOM 1084 N N . ILE B 1 35 ? 5.254 -7.68 4.605 1 97.12 35 ILE B N 1
ATOM 1085 C CA . ILE B 1 35 ? 6.25 -6.785 4.031 1 97.12 35 ILE B CA 1
ATOM 1086 C C . ILE B 1 35 ? 7.434 -7.598 3.506 1 97.12 35 ILE B C 1
ATOM 1088 O O . ILE B 1 35 ? 7.992 -7.285 2.451 1 97.12 35 ILE B O 1
ATOM 1092 N N . ASP B 1 36 ? 7.793 -8.617 4.219 1 97.62 36 ASP B N 1
ATOM 1093 C CA . ASP B 1 36 ? 8.898 -9.477 3.811 1 97.62 36 ASP B CA 1
ATOM 1094 C C . ASP B 1 36 ? 8.602 -10.156 2.475 1 97.62 36 ASP B C 1
ATOM 1096 O O . ASP B 1 36 ? 9.477 -10.242 1.609 1 97.62 36 ASP B O 1
ATOM 1100 N N . GLU B 1 37 ? 7.445 -10.578 2.322 1 97.69 37 GLU B N 1
ATOM 1101 C CA . GLU B 1 37 ? 7.043 -11.266 1.098 1 97.69 37 GLU B CA 1
ATOM 1102 C C . GLU B 1 37 ? 7.004 -10.305 -0.086 1 97.69 37 GLU B C 1
ATOM 1104 O O . GLU B 1 37 ? 7.414 -10.656 -1.194 1 97.69 37 GLU B O 1
ATOM 1109 N N . LEU B 1 38 ? 6.516 -9.133 0.139 1 97.69 38 LEU B N 1
ATOM 1110 C CA . LEU B 1 38 ? 6.512 -8.125 -0.914 1 97.69 38 LEU B CA 1
ATOM 1111 C C . LEU B 1 38 ? 7.934 -7.766 -1.327 1 97.69 38 LEU B C 1
ATOM 1113 O O . LEU B 1 38 ? 8.227 -7.66 -2.52 1 97.69 38 LEU B O 1
ATOM 1117 N N . ALA B 1 39 ? 8.766 -7.629 -0.313 1 97.75 39 ALA B N 1
ATOM 1118 C CA . ALA B 1 39 ? 10.172 -7.34 -0.589 1 97.75 39 ALA B CA 1
ATOM 1119 C C . ALA B 1 39 ? 10.812 -8.477 -1.382 1 97.75 39 ALA B C 1
ATOM 1121 O O . ALA B 1 39 ? 11.617 -8.227 -2.285 1 97.75 39 ALA B O 1
ATOM 1122 N N . GLU B 1 40 ? 10.469 -9.625 -1.028 1 97.25 40 GLU B N 1
ATOM 1123 C CA . GLU B 1 40 ? 10.977 -10.789 -1.754 1 97.25 40 GLU B CA 1
ATOM 1124 C C . GLU B 1 40 ? 10.547 -10.758 -3.217 1 97.25 40 GLU B C 1
ATOM 1126 O O . GLU B 1 40 ? 11.352 -11.008 -4.113 1 97.25 40 GLU B O 1
ATOM 1131 N N . MET B 1 41 ? 9.312 -10.461 -3.508 1 96.5 41 MET B N 1
ATOM 1132 C CA . MET B 1 41 ? 8.82 -10.414 -4.883 1 96.5 41 MET B CA 1
ATOM 1133 C C . MET B 1 41 ? 9.523 -9.312 -5.668 1 96.5 41 MET B C 1
ATOM 1135 O O . MET B 1 41 ? 9.852 -9.492 -6.84 1 96.5 41 MET B O 1
ATOM 1139 N N . ILE B 1 42 ? 9.766 -8.203 -5.035 1 96.56 42 ILE B N 1
ATOM 1140 C CA . ILE B 1 42 ? 10.492 -7.121 -5.684 1 96.56 42 ILE B CA 1
ATOM 1141 C C . ILE B 1 42 ? 11.906 -7.578 -6.027 1 96.56 42 ILE B C 1
ATOM 1143 O O . ILE B 1 42 ? 12.414 -7.289 -7.113 1 96.56 42 ILE B O 1
ATOM 1147 N N . GLU B 1 43 ? 12.516 -8.258 -5.086 1 96.88 43 GLU B N 1
ATOM 1148 C CA . GLU B 1 43 ? 13.867 -8.766 -5.316 1 96.88 43 GLU B CA 1
ATOM 1149 C C . GLU B 1 43 ? 13.906 -9.688 -6.531 1 96.88 43 GLU B C 1
ATOM 1151 O O . GLU B 1 43 ? 14.758 -9.523 -7.41 1 96.88 43 GLU B O 1
ATOM 1156 N N . PHE B 1 44 ? 12.992 -10.555 -6.625 1 94.94 44 PHE B N 1
ATOM 1157 C CA . PHE B 1 44 ? 12.977 -11.531 -7.703 1 94.94 44 PHE B CA 1
ATOM 1158 C C . PHE B 1 44 ? 12.633 -10.867 -9.031 1 94.94 44 PHE B C 1
ATOM 1160 O O . PHE B 1 44 ? 13.211 -11.195 -10.07 1 94.94 44 PHE B O 1
ATOM 1167 N N . ARG B 1 45 ? 11.75 -9.914 -8.984 1 94 45 ARG B N 1
ATOM 1168 C CA . ARG B 1 45 ? 11.25 -9.297 -10.219 1 94 45 ARG B CA 1
ATOM 1169 C C . ARG B 1 45 ? 12.234 -8.258 -10.742 1 94 45 ARG B C 1
ATOM 1171 O O . ARG B 1 45 ? 12.375 -8.086 -11.953 1 94 45 ARG B O 1
ATOM 1178 N N . TYR B 1 46 ? 12.984 -7.648 -9.891 1 93.69 46 TYR B N 1
ATOM 1179 C CA . TYR B 1 46 ? 13.742 -6.484 -10.336 1 93.69 46 TYR B CA 1
ATOM 1180 C C . TYR B 1 46 ? 15.188 -6.559 -9.867 1 93.69 46 TYR B C 1
ATOM 1182 O O . TYR B 1 46 ? 15.938 -5.586 -9.977 1 93.69 46 TYR B O 1
ATOM 1190 N N . ALA B 1 47 ? 15.602 -7.621 -9.25 1 94.25 47 ALA B N 1
ATOM 1191 C CA . ALA B 1 47 ? 16.969 -7.812 -8.766 1 94.25 47 ALA B CA 1
ATOM 1192 C C . ALA B 1 47 ? 17.359 -6.723 -7.77 1 94.25 47 ALA B C 1
ATOM 1194 O O . ALA B 1 47 ? 18.516 -6.301 -7.723 1 94.25 47 ALA B O 1
ATOM 1195 N N . THR B 1 48 ? 16.344 -6.168 -7.094 1 95.5 48 THR B N 1
ATOM 1196 C CA . THR B 1 48 ? 16.578 -5.223 -6.008 1 95.5 48 THR B CA 1
ATOM 1197 C C . THR B 1 48 ? 16.844 -5.957 -4.695 1 95.5 48 THR B C 1
ATOM 1199 O O . THR B 1 48 ? 16.062 -6.824 -4.301 1 95.5 48 THR B O 1
ATOM 1202 N N . PRO B 1 49 ? 17.984 -5.613 -4.086 1 97 49 PRO B N 1
ATOM 1203 C CA . PRO B 1 49 ? 18.266 -6.324 -2.838 1 97 49 PRO B CA 1
ATOM 1204 C C . PRO B 1 49 ? 17.109 -6.28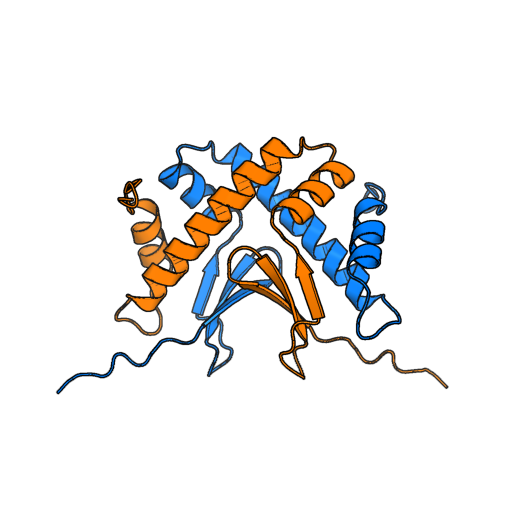1 -1.854 1 97 49 PRO B C 1
ATOM 1206 O O . PRO B 1 49 ? 16.531 -5.215 -1.617 1 97 49 PRO B O 1
ATOM 1209 N N . TRP B 1 50 ? 16.812 -7.383 -1.255 1 96.62 50 TRP B N 1
ATOM 1210 C CA . TRP B 1 50 ? 15.68 -7.582 -0.355 1 96.62 50 TRP B CA 1
ATOM 1211 C C . TRP B 1 50 ? 15.711 -6.57 0.787 1 96.62 50 TRP B C 1
ATOM 1213 O O . TRP B 1 50 ? 14.688 -5.969 1.116 1 96.62 50 TRP B O 1
ATOM 1223 N N . ASN B 1 51 ? 16.828 -6.34 1.372 1 97.19 51 ASN B N 1
ATOM 1224 C CA . ASN B 1 51 ? 16.953 -5.461 2.529 1 97.19 51 ASN B CA 1
ATOM 1225 C C . ASN B 1 51 ? 16.609 -4.02 2.176 1 97.19 51 ASN B C 1
ATOM 1227 O O . ASN B 1 51 ? 16.109 -3.273 3.018 1 97.19 51 ASN B O 1
ATOM 1231 N N . LYS B 1 52 ? 16.906 -3.637 0.96 1 97.25 52 LYS B N 1
ATOM 1232 C CA . LYS B 1 52 ? 16.578 -2.287 0.51 1 97.25 52 LYS B CA 1
ATOM 1233 C C . LYS B 1 52 ? 15.062 -2.096 0.399 1 97.25 52 LYS B C 1
ATOM 1235 O O . LYS B 1 52 ? 14.516 -1.11 0.905 1 97.25 52 LYS B O 1
ATOM 1240 N N . SER B 1 53 ? 14.438 -3.045 -0.249 1 97.75 53 SER B N 1
ATOM 1241 C CA . SER B 1 53 ? 12.992 -2.967 -0.405 1 97.75 53 SER B CA 1
ATOM 1242 C C . SER B 1 53 ? 12.281 -3.059 0.943 1 97.75 53 SER B C 1
ATOM 1244 O O . SER B 1 53 ? 11.352 -2.303 1.213 1 97.75 53 SER B O 1
ATOM 1246 N N . LYS B 1 54 ? 12.742 -3.943 1.755 1 97.88 54 LYS B N 1
ATOM 1247 C CA . LYS B 1 54 ? 12.125 -4.129 3.062 1 97.88 54 LYS B CA 1
ATOM 1248 C C . LYS B 1 54 ? 12.195 -2.85 3.893 1 97.88 54 LYS B C 1
ATOM 1250 O O . LYS B 1 54 ? 11.211 -2.451 4.52 1 97.88 54 LYS B O 1
ATOM 1255 N N . ASP B 1 55 ? 13.32 -2.256 3.926 1 97.94 55 ASP B N 1
ATOM 1256 C CA . ASP B 1 55 ? 13.523 -1.025 4.684 1 97.94 55 ASP B CA 1
ATOM 1257 C C . ASP B 1 55 ? 12.516 0.045 4.27 1 97.94 55 ASP B C 1
ATOM 1259 O O . ASP B 1 55 ? 11.867 0.659 5.117 1 97.94 55 ASP B O 1
ATOM 1263 N N . ILE B 1 56 ? 12.383 0.244 2.977 1 97.94 56 ILE B N 1
ATOM 1264 C CA . ILE B 1 56 ? 11.492 1.282 2.461 1 97.94 56 ILE B CA 1
ATOM 1265 C C . ILE B 1 56 ? 10.039 0.914 2.752 1 97.94 56 ILE B C 1
ATOM 1267 O O . ILE B 1 56 ? 9.242 1.774 3.121 1 97.94 56 ILE B O 1
ATOM 1271 N N . LEU B 1 57 ? 9.703 -0.328 2.607 1 97.94 57 LEU B N 1
ATOM 1272 C CA . LEU B 1 57 ? 8.328 -0.763 2.838 1 97.94 57 LEU B CA 1
ATOM 1273 C C . LEU B 1 57 ? 7.965 -0.651 4.316 1 97.94 57 LEU B C 1
ATOM 1275 O O . LEU B 1 57 ? 6.816 -0.354 4.652 1 97.94 57 LEU B O 1
ATOM 1279 N N . GLU B 1 58 ? 8.875 -0.9 5.176 1 97.5 58 GLU B N 1
ATOM 1280 C CA . GLU B 1 58 ? 8.633 -0.698 6.602 1 97.5 58 GLU B CA 1
ATOM 1281 C C . GLU B 1 58 ? 8.383 0.774 6.918 1 97.5 58 GLU B C 1
ATOM 1283 O O . GLU B 1 58 ? 7.441 1.105 7.645 1 97.5 58 GLU B O 1
ATOM 1288 N N . LYS B 1 59 ? 9.18 1.567 6.402 1 96.56 59 LYS B N 1
ATOM 1289 C CA . LYS B 1 59 ? 8.984 3.002 6.594 1 96.56 59 LYS B CA 1
ATOM 1290 C C . LYS B 1 59 ? 7.633 3.451 6.039 1 96.56 59 LYS B C 1
ATOM 1292 O O . LYS B 1 59 ? 6.965 4.301 6.637 1 96.56 59 LYS B O 1
ATOM 1297 N N . LEU B 1 60 ? 7.285 2.885 4.867 1 97.12 60 LEU B N 1
ATOM 1298 C CA . LEU B 1 60 ? 5.961 3.162 4.328 1 97.12 60 LEU B CA 1
ATOM 1299 C C . LEU B 1 60 ? 4.875 2.807 5.33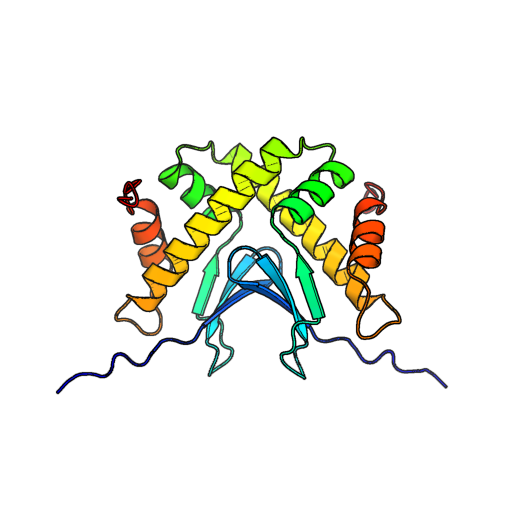6 1 97.12 60 LEU B C 1
ATOM 1301 O O . LEU B 1 60 ? 3.93 3.576 5.539 1 97.12 60 LEU B O 1
ATOM 1305 N N . THR B 1 61 ? 4.992 1.684 5.988 1 96.44 61 THR B N 1
ATOM 1306 C CA . THR B 1 61 ? 3.992 1.248 6.961 1 96.44 61 THR B CA 1
ATOM 1307 C C . THR B 1 61 ? 3.863 2.262 8.094 1 96.44 61 THR B C 1
ATOM 1309 O O . THR B 1 61 ? 2.756 2.545 8.555 1 96.44 61 THR B O 1
ATOM 1312 N N . TYR B 1 62 ? 4.941 2.803 8.492 1 9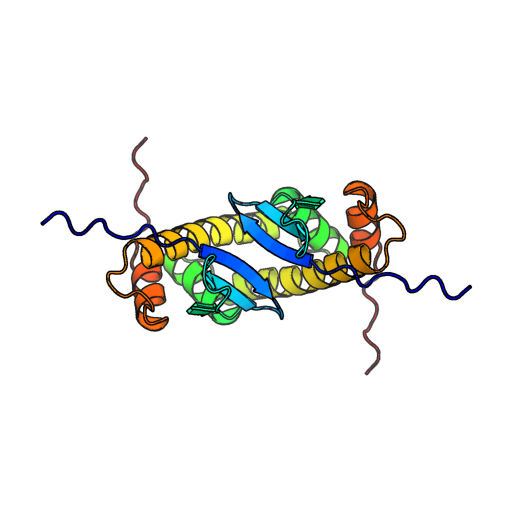5.75 62 TYR B N 1
ATOM 1313 C CA . TYR B 1 62 ? 4.895 3.803 9.555 1 95.75 62 TYR B CA 1
ATOM 1314 C C . TYR B 1 62 ? 4.211 5.078 9.07 1 95.75 62 TYR B C 1
ATOM 1316 O O . TYR B 1 62 ? 3.406 5.668 9.797 1 95.75 62 TYR B O 1
ATOM 1324 N N . VAL B 1 63 ? 4.539 5.453 7.922 1 96.19 63 VAL B N 1
ATOM 1325 C CA . VAL B 1 63 ? 3.922 6.641 7.34 1 96.19 63 VAL B CA 1
ATOM 1326 C C . VAL B 1 63 ? 2.418 6.426 7.203 1 96.19 63 VAL B C 1
ATOM 1328 O O . VAL B 1 63 ? 1.625 7.328 7.477 1 96.19 63 VAL B O 1
ATOM 1331 N N . LEU B 1 64 ? 2.021 5.258 6.793 1 96 64 LEU B N 1
ATOM 1332 C CA . LEU B 1 64 ? 0.604 4.945 6.645 1 96 64 LEU B CA 1
ATOM 1333 C C . LEU B 1 64 ? -0.11 5.008 7.992 1 96 64 LEU B C 1
ATOM 1335 O O . LEU B 1 64 ? -1.239 5.496 8.078 1 96 64 LEU B O 1
ATOM 1339 N N . ARG B 1 65 ? 0.53 4.535 8.977 1 94.56 65 ARG B N 1
ATOM 1340 C CA . ARG B 1 65 ? -0.041 4.637 10.312 1 94.56 65 ARG B CA 1
ATOM 1341 C C . ARG B 1 65 ? -0.216 6.098 10.719 1 94.56 65 ARG B C 1
ATOM 1343 O O . ARG B 1 65 ? -1.227 6.461 11.328 1 94.56 65 ARG B O 1
ATOM 1350 N N . ASP B 1 66 ? 0.764 6.859 10.391 1 94.31 66 ASP B N 1
ATOM 1351 C CA . ASP B 1 66 ? 0.677 8.289 10.688 1 94.31 66 ASP B CA 1
ATOM 1352 C C . ASP B 1 66 ? -0.479 8.938 9.93 1 94.31 66 ASP B C 1
ATOM 1354 O O . ASP B 1 66 ? -1.172 9.805 10.461 1 94.31 66 ASP B O 1
ATOM 1358 N N . ILE B 1 67 ? -0.65 8.555 8.688 1 94.56 67 ILE B N 1
ATOM 1359 C CA . ILE B 1 67 ? -1.75 9.07 7.875 1 94.56 67 ILE B CA 1
ATOM 1360 C C . ILE B 1 67 ? -3.082 8.695 8.516 1 94.56 67 ILE B C 1
ATOM 1362 O O . ILE B 1 67 ? -3.979 9.531 8.641 1 94.56 67 ILE B O 1
ATOM 1366 N N . GLU B 1 68 ? -3.227 7.5 8.914 1 92.69 68 GLU B N 1
ATOM 1367 C CA . GLU B 1 68 ? -4.441 7.043 9.578 1 92.69 68 GLU B CA 1
ATOM 1368 C C . GLU B 1 68 ? -4.73 7.871 10.828 1 92.69 68 GLU B C 1
ATOM 1370 O O . GLU B 1 68 ? -5.863 8.305 11.039 1 92.69 68 GLU B O 1
ATOM 1375 N N . ASP B 1 69 ? -3.707 8.055 11.562 1 92.38 69 ASP B N 1
ATOM 1376 C CA . ASP B 1 69 ? -3.854 8.805 12.805 1 92.38 69 ASP B CA 1
ATOM 1377 C C . ASP B 1 69 ? -4.277 10.25 12.523 1 92.38 69 ASP B C 1
ATOM 1379 O O . ASP B 1 69 ? -5.141 10.789 13.219 1 92.38 69 ASP B O 1
ATOM 1383 N N . ALA B 1 70 ? -3.635 10.797 11.531 1 90.94 70 ALA B N 1
ATOM 1384 C CA . ALA B 1 70 ? -3.953 12.172 11.164 1 90.94 70 ALA B CA 1
ATOM 1385 C C . ALA B 1 70 ? -5.402 12.297 10.703 1 90.94 70 ALA B C 1
ATOM 1387 O O . ALA B 1 70 ? -6.098 1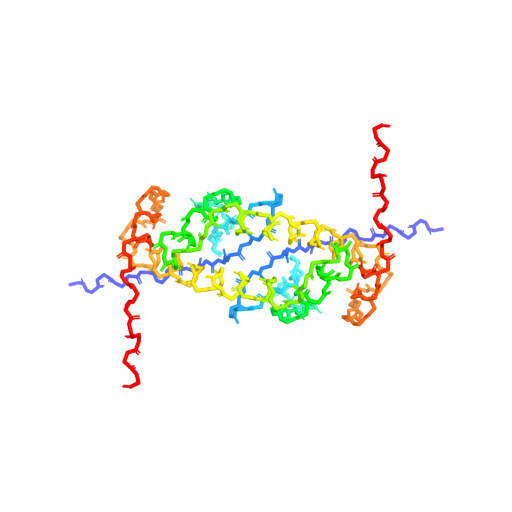3.25 11.07 1 90.94 70 ALA B O 1
ATOM 1388 N N . TYR B 1 71 ? -5.812 11.312 9.938 1 89.94 71 TYR B N 1
ATOM 1389 C CA . TYR B 1 71 ? -7.191 11.312 9.461 1 89.94 71 TYR B CA 1
ATOM 1390 C C . TYR B 1 71 ? -8.172 11.148 10.617 1 89.94 71 TYR B C 1
ATOM 1392 O O . TYR B 1 71 ? -9.148 11.891 10.719 1 89.94 71 TYR B O 1
ATOM 1400 N N . LYS B 1 72 ? -7.949 10.242 11.453 1 88.5 72 LYS B N 1
ATOM 1401 C CA . LYS B 1 72 ? -8.828 9.938 12.586 1 88.5 72 LYS B CA 1
ATOM 1402 C C . LYS B 1 72 ? -8.93 11.141 13.523 1 88.5 72 LYS B C 1
ATOM 1404 O O . LYS B 1 72 ? -10 11.406 14.078 1 88.5 72 LYS B O 1
ATOM 1409 N N . SER B 1 73 ? -7.82 11.789 13.656 1 87.94 73 SER B N 1
ATOM 1410 C CA . SER B 1 73 ? -7.758 12.867 14.633 1 87.94 73 SER B CA 1
ATOM 1411 C C . SER B 1 73 ? -8.32 14.172 14.062 1 87.94 73 SER B C 1
ATOM 1413 O O . SER B 1 73 ? -8.586 15.117 14.812 1 87.94 73 SER B O 1
ATOM 1415 N N . SER B 1 74 ? -8.445 14.125 12.758 1 86 74 SER B N 1
ATOM 1416 C CA . SER B 1 74 ? -8.953 15.344 12.133 1 86 74 SER B CA 1
ATOM 1417 C C . SER B 1 74 ? -10.391 15.625 12.562 1 86 74 SER B C 1
ATOM 1419 O O . SER B 1 74 ? -11.203 14.711 12.664 1 86 74 SER B O 1
ATOM 1421 N N . LYS B 1 75 ? -10.695 16.875 12.781 1 83 75 LYS B N 1
ATOM 1422 C CA . LYS B 1 75 ? -12.047 17.297 13.125 1 83 75 LYS B CA 1
ATOM 1423 C C . LYS B 1 75 ? -12.953 17.281 11.898 1 83 75 LYS B C 1
ATOM 1425 O O . LYS B 1 75 ? -14.172 17.094 12.016 1 83 75 LYS B O 1
ATOM 1430 N N . ASP B 1 76 ? -12.266 17.469 10.773 1 81.69 76 ASP B N 1
ATOM 1431 C CA . ASP B 1 76 ? -13.008 17.484 9.516 1 81.69 76 ASP B CA 1
ATOM 1432 C C . ASP B 1 76 ? -13.305 16.078 9.031 1 81.69 76 ASP B C 1
ATOM 1434 O O . ASP B 1 76 ? -12.445 15.188 9.125 1 81.69 76 ASP B O 1
ATOM 1438 N N . VAL B 1 77 ? -14.492 15.867 8.586 1 74.44 77 VAL B N 1
ATOM 1439 C CA . VAL B 1 77 ? -14.875 14.578 8.016 1 74.44 77 VAL B CA 1
ATOM 1440 C C . VAL B 1 77 ? -14.07 14.312 6.742 1 74.44 77 VAL B C 1
ATOM 1442 O O . VAL B 1 77 ? -13.688 13.18 6.465 1 74.44 77 VAL B O 1
ATOM 1445 N N . PHE B 1 78 ? -13.82 15.422 6.047 1 80 78 PHE B N 1
ATOM 1446 C CA . PHE B 1 78 ? -13.023 15.344 4.824 1 80 78 PHE B CA 1
ATOM 1447 C C . PHE B 1 78 ? -11.797 16.25 4.914 1 80 78 PHE B C 1
ATOM 1449 O O . PHE B 1 78 ? -11.812 17.359 4.402 1 80 78 PHE B O 1
ATOM 1456 N N . PRO B 1 79 ? -10.82 15.695 5.629 1 85 79 PRO B N 1
ATOM 1457 C CA . PRO B 1 79 ? -9.625 16.516 5.773 1 85 79 PRO B CA 1
ATOM 1458 C C . PRO B 1 79 ? -8.914 16.781 4.445 1 85 79 PRO B C 1
ATOM 1460 O O . PRO B 1 79 ? -8.945 15.93 3.551 1 85 79 PRO B O 1
ATOM 1463 N N . ASN B 1 80 ? -8.383 17.984 4.477 1 89.94 80 ASN B N 1
ATOM 1464 C CA . ASN B 1 80 ? -7.559 18.344 3.328 1 89.94 80 ASN B CA 1
ATOM 1465 C C . ASN B 1 80 ? -6.281 17.516 3.271 1 89.94 80 ASN B C 1
ATOM 1467 O O . ASN B 1 80 ? -5.637 17.281 4.297 1 89.94 80 ASN B O 1
ATOM 1471 N N . LYS B 1 81 ? -6.023 17.078 2.074 1 93.31 81 LYS B N 1
ATOM 1472 C CA . LYS B 1 81 ? -4.84 16.25 1.871 1 93.31 81 LYS B CA 1
ATOM 1473 C C . LYS B 1 81 ? -3.578 16.969 2.338 1 93.31 81 LYS B C 1
ATOM 1475 O O . LYS B 1 81 ? -2.707 16.359 2.963 1 93.31 81 LYS B O 1
ATOM 1480 N N . GLU B 1 82 ? -3.453 18.25 2.035 1 92.94 82 GLU B N 1
ATOM 1481 C CA . GLU B 1 82 ? -2.277 19.047 2.387 1 92.94 82 GLU B CA 1
ATOM 1482 C C . GLU B 1 82 ? -2.088 19.109 3.898 1 92.94 82 GLU B C 1
ATOM 1484 O O . GLU B 1 82 ? -0.958 19.078 4.391 1 92.94 82 GLU B O 1
ATOM 1489 N N . ASP B 1 83 ? -3.166 19.156 4.559 1 91.5 83 ASP B N 1
ATOM 1490 C CA . ASP B 1 83 ? -3.088 19.188 6.016 1 91.5 83 ASP B CA 1
ATOM 1491 C C . ASP B 1 83 ? -2.596 17.859 6.578 1 91.5 83 ASP B C 1
ATOM 1493 O O . ASP B 1 83 ? -1.771 17.828 7.492 1 91.5 83 ASP B O 1
ATOM 1497 N N . ILE B 1 84 ? -3.125 16.781 6.008 1 92.94 84 ILE B N 1
ATOM 1498 C CA . ILE B 1 84 ? -2.695 15.453 6.445 1 92.94 84 ILE B CA 1
ATOM 1499 C C . ILE B 1 84 ? -1.203 15.281 6.18 1 92.94 84 ILE B C 1
ATOM 1501 O O . ILE B 1 84 ? -0.456 14.844 7.059 1 92.94 84 ILE B O 1
ATOM 1505 N N . MET B 1 85 ? -0.819 15.695 5.023 1 94.69 85 MET B N 1
ATOM 1506 C CA . MET B 1 85 ? 0.589 15.562 4.664 1 94.69 85 MET B CA 1
ATOM 1507 C C . MET B 1 85 ? 1.471 16.375 5.602 1 94.69 85 MET B C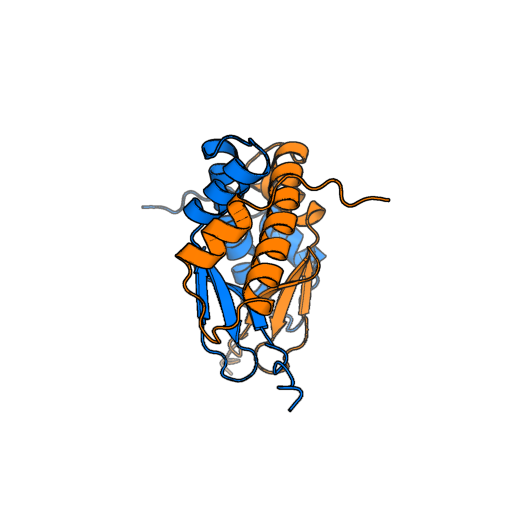 1
ATOM 1509 O O . MET B 1 85 ? 2.525 15.914 6.035 1 94.69 85 MET B O 1
ATOM 1513 N N . ARG B 1 86 ? 1.06 17.531 5.883 1 92.56 86 ARG B N 1
ATOM 1514 C CA . ARG B 1 86 ? 1.82 18.406 6.777 1 92.56 86 ARG B CA 1
ATOM 1515 C C . ARG B 1 86 ? 1.96 17.781 8.164 1 92.56 86 ARG B C 1
ATOM 1517 O O . ARG B 1 86 ? 3.045 17.781 8.75 1 92.56 86 ARG B O 1
ATOM 1524 N N . GLU B 1 87 ? 0.862 17.25 8.609 1 91.25 87 GLU B N 1
ATOM 1525 C CA . GLU B 1 87 ? 0.89 16.625 9.922 1 91.25 87 GLU B CA 1
ATOM 1526 C C . GLU B 1 87 ? 1.845 15.43 9.945 1 91.25 87 GLU B C 1
ATOM 1528 O O . GLU B 1 87 ? 2.594 15.242 10.906 1 91.25 87 GLU B O 1
ATOM 1533 N N . VAL B 1 88 ? 1.812 14.633 8.93 1 93.38 88 VAL B N 1
ATOM 1534 C CA . VAL B 1 88 ? 2.652 13.445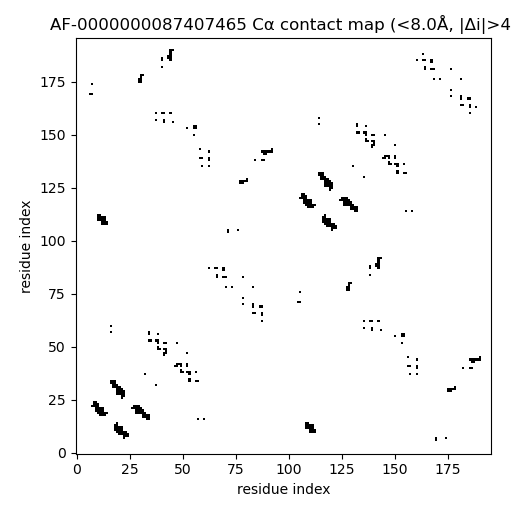 8.844 1 93.38 88 VAL B CA 1
ATOM 1535 C C . VAL B 1 88 ? 4.121 13.852 8.758 1 93.38 88 VAL B C 1
ATOM 1537 O O . VAL B 1 88 ? 4.973 13.289 9.445 1 93.38 88 VAL B O 1
ATOM 1540 N N . LYS B 1 89 ? 4.375 14.875 7.984 1 92.38 89 LYS B N 1
ATOM 1541 C CA . LYS B 1 89 ? 5.75 15.32 7.789 1 92.38 89 LYS B CA 1
ATOM 1542 C C . LYS B 1 89 ? 6.32 15.922 9.07 1 92.38 89 LYS B C 1
ATOM 1544 O O . LYS B 1 89 ? 7.512 15.773 9.352 1 92.38 89 LYS B O 1
ATOM 1549 N N . LEU B 1 90 ? 5.492 16.516 9.805 1 86.06 90 LEU B N 1
ATOM 1550 C CA . LEU B 1 90 ? 5.938 17.203 11.016 1 86.06 90 LEU B CA 1
ATOM 1551 C C . LEU B 1 90 ? 6.047 16.234 12.188 1 86.06 90 LEU B C 1
ATOM 1553 O O . LEU B 1 90 ? 6.645 16.562 13.211 1 86.06 90 LEU B O 1
ATOM 1557 N N . ARG B 1 91 ? 5.359 15.164 12.062 1 77.88 91 ARG B N 1
ATOM 1558 C CA . ARG B 1 91 ? 5.438 14.211 13.164 1 77.88 91 ARG B CA 1
ATOM 1559 C C . ARG B 1 91 ? 6.887 13.836 13.461 1 77.88 91 ARG B C 1
ATOM 1561 O O . ARG B 1 91 ? 7.664 13.578 12.539 1 77.88 91 ARG B O 1
ATOM 1568 N N . MET B 1 92 ? 7.477 14.617 14.344 1 59.12 92 MET B N 1
ATOM 1569 C CA . MET B 1 92 ? 8.852 14.367 14.758 1 59.12 92 MET B CA 1
ATOM 1570 C C . MET B 1 92 ? 9.07 12.883 15.039 1 59.12 92 MET B C 1
ATOM 1572 O O . MET B 1 92 ? 8.125 12.156 15.352 1 59.12 92 MET B O 1
ATOM 1576 N N . HIS B 1 93 ? 10.289 12.258 14.57 1 52.78 93 HIS B N 1
ATOM 1577 C CA . HIS B 1 93 ? 10.781 10.945 14.992 1 52.78 93 HIS B CA 1
ATOM 1578 C C . HIS B 1 93 ? 10.328 10.625 16.406 1 52.78 93 HIS B C 1
ATOM 1580 O O . HIS B 1 93 ? 10.953 11.047 17.375 1 52.78 93 HIS B O 1
ATOM 1586 N N . GLY B 1 94 ? 9.297 10.961 16.922 1 40.44 94 GLY B N 1
ATOM 1587 C CA . GLY B 1 94 ? 9.094 10.617 18.312 1 40.44 94 GLY B CA 1
ATOM 1588 C C . GLY B 1 94 ? 9.438 9.172 18.625 1 40.44 94 GLY B C 1
ATOM 1589 O O . GLY B 1 94 ? 9.312 8.297 17.766 1 40.44 94 GLY B O 1
ATOM 1590 N N . SER B 1 95 ? 10.523 8.938 19.375 1 38.19 95 SER B N 1
ATOM 1591 C CA . SER B 1 95 ? 10.828 7.777 20.219 1 38.19 95 SER B CA 1
ATOM 1592 C C . SER B 1 95 ? 9.555 7.145 20.766 1 38.19 95 SER B C 1
ATOM 1594 O O . SER B 1 95 ? 8.781 7.797 21.469 1 38.19 95 SER B O 1
ATOM 1596 N N . ARG B 1 96 ? 8.641 6.5 20.016 1 38.06 96 ARG B N 1
ATOM 1597 C CA . ARG B 1 96 ? 7.801 5.77 20.953 1 38.06 96 ARG B CA 1
ATOM 1598 C C . ARG B 1 96 ? 8.594 5.348 22.188 1 38.06 96 ARG B C 1
ATOM 1600 O O . ARG B 1 96 ? 9.648 4.723 22.062 1 38.06 96 ARG B O 1
ATOM 1607 N N . LYS B 1 97 ? 8.453 6.031 23.312 1 31.78 97 LYS B N 1
ATOM 1608 C CA . LYS B 1 97 ? 8.828 5.531 24.641 1 31.78 97 LYS B CA 1
ATOM 1609 C C . LYS B 1 97 ? 8.477 4.051 24.781 1 31.78 97 LYS B C 1
ATOM 1611 O O . LYS B 1 97 ? 7.336 3.652 24.547 1 31.78 97 LYS B O 1
ATOM 1616 N N . GLU B 1 98 ? 9.445 2.936 24.781 1 24.08 98 GLU B N 1
ATOM 1617 C CA . GLU B 1 98 ? 9.25 1.796 25.672 1 24.08 98 GLU B CA 1
ATOM 1618 C C . GLU B 1 98 ? 8.727 2.244 27.031 1 24.08 98 GLU B C 1
ATOM 1620 O O . GLU B 1 98 ? 9.203 3.236 27.594 1 24.08 98 GLU B O 1
#

Radius of gyration: 17.95 Å; Cα contacts (8 Å, |Δi|>4): 257; chains: 2; bounding box: 41×43×53 Å

pLDDT: mean 85.92, std 17.95, range [24.08, 97.94]